Protein AF-0000000068492065 (afdb_homodimer)

Structure (mmCIF, N/CA/C/O backbone):
data_AF-0000000068492065-model_v1
#
loop_
_entity.id
_entity.type
_entity.pdbx_description
1 polymer Annexin
#
loop_
_atom_site.group_PDB
_atom_site.id
_atom_site.type_symbol
_atom_site.label_atom_id
_atom_site.label_alt_id
_atom_site.label_comp_id
_atom_site.label_asym_id
_atom_site.label_entity_id
_atom_site.label_seq_id
_atom_site.pdbx_PDB_ins_code
_atom_site.Cartn_x
_atom_site.Cartn_y
_atom_site.Cartn_z
_atom_site.occupancy
_atom_site.B_iso_or_equiv
_atom_site.auth_seq_id
_atom_site.auth_comp_id
_atom_site.auth_asym_id
_atom_site.auth_atom_id
_atom_site.pdbx_PDB_model_num
ATOM 1 N N . MET A 1 1 ? 70.5 7.422 25.297 1 24.97 1 MET A N 1
ATOM 2 C CA . MET A 1 1 ? 69.375 6.516 25.562 1 24.97 1 MET A CA 1
ATOM 3 C C . MET A 1 1 ? 68.062 7.285 25.734 1 24.97 1 MET A C 1
ATOM 5 O O . MET A 1 1 ? 67.75 7.719 26.844 1 24.97 1 MET A O 1
ATOM 9 N N . LYS A 1 2 ? 67.875 8.305 24.781 1 28.48 2 LYS A N 1
ATOM 10 C CA . LYS A 1 2 ? 66.812 9.312 24.656 1 28.48 2 LYS A CA 1
ATOM 11 C C . LYS A 1 2 ? 65.438 8.656 24.5 1 28.48 2 LYS A C 1
ATOM 13 O O . LYS A 1 2 ? 65.312 7.766 23.672 1 28.48 2 LYS A O 1
ATOM 18 N N . GLY A 1 3 ? 64.688 8.375 25.656 1 27.34 3 GLY A N 1
ATOM 19 C CA . GLY A 1 3 ? 63.438 7.754 25.984 1 27.34 3 GLY A CA 1
ATOM 20 C C . GLY A 1 3 ? 62.281 8.352 25.203 1 27.34 3 GLY A C 1
ATOM 21 O O . GLY A 1 3 ? 62.031 9.555 25.281 1 27.34 3 GLY A O 1
ATOM 22 N N . PHE A 1 4 ? 62.031 7.891 23.938 1 29.14 4 PHE A N 1
ATOM 23 C CA . PHE A 1 4 ? 60.969 8.25 23 1 29.14 4 PHE A CA 1
ATOM 24 C C . PHE A 1 4 ? 59.594 8.086 23.656 1 29.14 4 PHE A C 1
ATOM 26 O O . PHE A 1 4 ? 59.25 6.992 24.094 1 29.14 4 PHE A O 1
ATOM 33 N N . ASP A 1 5 ? 59.156 9.094 24.438 1 29.69 5 ASP A N 1
ATOM 34 C CA . ASP A 1 5 ? 57.875 9.25 25.125 1 29.69 5 ASP A CA 1
ATOM 35 C C . ASP A 1 5 ? 56.719 9.039 24.172 1 29.69 5 ASP A C 1
ATOM 37 O O . ASP A 1 5 ? 56.562 9.766 23.188 1 29.69 5 ASP A O 1
ATOM 41 N N . GLN A 1 6 ? 56.5 7.742 23.859 1 27.17 6 GLN A N 1
ATOM 42 C CA . GLN A 1 6 ? 55.375 7.32 23.031 1 27.17 6 GLN A CA 1
ATOM 43 C C . GLN A 1 6 ? 54.062 7.934 23.516 1 27.17 6 GLN A C 1
ATOM 45 O O . GLN A 1 6 ? 53.688 7.754 24.688 1 27.17 6 GLN A O 1
ATOM 50 N N . GLN A 1 7 ? 53.719 9.094 23.047 1 23.38 7 GLN A N 1
ATOM 51 C CA . GLN A 1 7 ? 52.469 9.789 23.266 1 23.38 7 GLN A CA 1
ATOM 52 C C . GLN A 1 7 ? 51.281 8.891 22.938 1 23.38 7 GLN A C 1
ATOM 54 O O . GLN A 1 7 ? 51.062 8.531 21.766 1 23.38 7 GLN A O 1
ATOM 59 N N . LYS A 1 8 ? 51.031 7.902 23.812 1 27.28 8 LYS A N 1
ATOM 60 C CA . LYS A 1 8 ? 49.844 7.082 23.75 1 27.28 8 LYS A CA 1
ATOM 61 C C . LYS A 1 8 ? 48.594 7.938 23.5 1 27.28 8 LYS A C 1
ATOM 63 O O . LYS A 1 8 ? 48.344 8.898 24.234 1 27.28 8 LYS A O 1
ATOM 68 N N . GLY A 1 9 ? 48.25 8.188 22.25 1 25.89 9 GLY A N 1
ATOM 69 C CA . GLY A 1 9 ? 47.062 8.867 21.844 1 25.89 9 GLY A CA 1
ATOM 70 C C . GLY A 1 9 ? 45.812 8.32 22.516 1 25.89 9 GLY A C 1
ATOM 71 O O . GLY A 1 9 ? 45.625 7.105 22.609 1 25.89 9 GLY A O 1
ATOM 72 N N . LEU A 1 10 ? 45.406 8.891 23.609 1 26.59 10 LEU A N 1
ATOM 73 C CA . LEU A 1 10 ? 44.188 8.664 24.375 1 26.59 10 LEU A CA 1
ATOM 74 C C . LEU A 1 10 ? 42.969 8.492 23.469 1 26.59 10 LEU A C 1
ATOM 76 O O . LEU A 1 10 ? 42.594 9.422 22.734 1 26.59 10 LEU A O 1
ATOM 80 N N . LYS A 1 11 ? 42.875 7.281 22.969 1 26.45 11 LYS A N 1
ATOM 81 C CA . LYS A 1 11 ? 41.656 6.902 22.281 1 26.45 11 LYS A CA 1
ATOM 82 C C . LYS A 1 11 ? 40.438 7.309 23.094 1 26.45 11 LYS A C 1
ATOM 84 O O . LYS A 1 11 ? 40.25 6.879 24.234 1 26.45 11 LYS A O 1
ATOM 89 N N . ASN A 1 12 ? 40 8.547 23.109 1 24.59 12 ASN A N 1
ATOM 90 C CA . ASN A 1 12 ? 38.75 9.008 23.703 1 24.59 12 ASN A CA 1
ATOM 91 C C . ASN A 1 12 ? 37.562 8.133 23.281 1 24.59 12 ASN A C 1
ATOM 93 O O . ASN A 1 12 ? 37.219 8.078 22.094 1 24.59 12 ASN A O 1
ATOM 97 N N . ASN A 1 13 ? 37.594 6.941 23.797 1 25.64 13 ASN A N 1
ATOM 98 C CA . ASN A 1 13 ? 36.469 6.039 23.641 1 25.64 13 ASN A CA 1
ATOM 99 C C . ASN A 1 13 ? 35.156 6.715 24.016 1 25.64 13 ASN A C 1
ATOM 101 O O . ASN A 1 13 ? 34.875 6.941 25.188 1 25.64 13 ASN A O 1
ATOM 105 N N . ARG A 1 14 ? 34.75 7.711 23.312 1 27.7 14 ARG A N 1
ATOM 106 C CA . ARG A 1 14 ? 33.406 8.227 23.562 1 27.7 14 ARG A CA 1
ATOM 107 C C . ARG A 1 14 ? 32.375 7.098 23.578 1 27.7 14 ARG A C 1
ATOM 109 O O . ARG A 1 14 ? 32.188 6.414 22.562 1 27.7 14 ARG A O 1
ATOM 116 N N . SER A 1 15 ? 32.406 6.395 24.688 1 29.66 15 SER A N 1
ATOM 117 C CA . SER A 1 15 ? 31.344 5.43 24.953 1 29.66 15 SER A CA 1
ATOM 118 C C . SER A 1 15 ? 29.969 6 24.594 1 29.66 15 SER A C 1
ATOM 120 O O . SER A 1 15 ? 29.562 7.031 25.141 1 29.66 15 SER A O 1
ATOM 122 N N . PHE A 1 16 ? 29.594 5.984 23.375 1 28.53 16 PHE A N 1
ATOM 123 C CA . PHE A 1 16 ? 28.219 6.312 22.984 1 28.53 16 PHE A CA 1
ATOM 124 C C . PHE A 1 16 ? 27.219 5.488 23.766 1 28.53 16 PHE A C 1
ATOM 126 O O . PHE A 1 16 ? 27.078 4.285 23.547 1 28.53 16 PHE A O 1
ATOM 133 N N . THR A 1 17 ? 27.203 5.656 25.062 1 29.62 17 THR A N 1
ATOM 134 C CA . THR A 1 17 ? 26.125 5.027 25.828 1 29.62 17 THR A CA 1
ATOM 135 C C . THR A 1 17 ? 24.766 5.324 25.203 1 29.62 17 THR A C 1
ATOM 137 O O . THR A 1 17 ? 24.359 6.484 25.125 1 29.62 17 THR A O 1
ATOM 140 N N . ARG A 1 18 ? 24.422 4.566 24.234 1 28.7 18 ARG A N 1
ATOM 141 C CA . ARG A 1 18 ? 23.062 4.602 23.719 1 28.7 18 ARG A CA 1
ATOM 142 C C . ARG A 1 18 ? 22.031 4.492 24.844 1 28.7 18 ARG A C 1
ATOM 144 O O . ARG A 1 18 ? 22 3.49 25.562 1 28.7 18 ARG A O 1
ATOM 151 N N . THR A 1 19 ? 21.781 5.645 25.516 1 31.17 19 THR A N 1
ATOM 152 C CA . THR A 1 19 ? 20.734 5.707 26.547 1 31.17 19 THR A CA 1
ATOM 153 C C . THR A 1 19 ? 19.547 4.836 26.141 1 31.17 19 THR A C 1
ATOM 155 O O . THR A 1 19 ? 19.141 4.816 24.984 1 31.17 19 THR A O 1
ATOM 158 N N . PRO A 1 20 ? 19.266 3.822 26.875 1 31.06 20 PRO A N 1
ATOM 159 C CA . PRO A 1 20 ? 18.094 2.971 26.656 1 31.06 20 PRO A CA 1
ATOM 160 C C . PRO A 1 20 ? 16.859 3.76 26.234 1 31.06 20 PRO A C 1
ATOM 162 O O . PRO A 1 20 ? 16.734 4.941 26.562 1 31.06 20 PRO A O 1
ATOM 165 N N . ALA A 1 21 ? 16.203 3.238 25.234 1 33.66 21 ALA A N 1
ATOM 166 C CA . ALA A 1 21 ? 14.922 3.754 24.75 1 33.66 21 ALA A CA 1
ATOM 167 C C . ALA A 1 21 ? 13.969 4.039 25.906 1 33.66 21 ALA A C 1
ATOM 169 O O . ALA A 1 21 ? 13.391 3.113 26.484 1 33.66 21 ALA A O 1
ATOM 170 N N . THR A 1 22 ? 14.398 4.746 26.953 1 29.62 22 THR A N 1
ATOM 171 C CA . THR A 1 22 ? 13.516 5.145 28.047 1 29.62 22 THR A CA 1
ATOM 172 C C . THR A 1 22 ? 12.094 5.391 27.531 1 29.62 22 THR A C 1
ATOM 174 O O . THR A 1 22 ? 11.891 5.578 26.328 1 29.62 22 THR A O 1
ATOM 177 N N . GLN A 1 23 ? 11.125 5.645 28.516 1 32.12 23 GLN A N 1
ATOM 178 C CA . GLN A 1 23 ? 9.703 5.941 28.453 1 32.12 23 GLN A CA 1
ATOM 179 C C . GLN A 1 23 ? 9.406 6.996 27.391 1 32.12 23 GLN A C 1
ATOM 181 O O . GLN A 1 23 ? 9.805 8.156 27.531 1 32.12 23 GLN A O 1
ATOM 186 N N . ALA A 1 24 ? 9.492 6.633 26.203 1 34.81 24 ALA A N 1
ATOM 187 C CA . ALA A 1 24 ? 8.992 7.605 25.234 1 34.81 24 ALA A CA 1
ATOM 188 C C . ALA A 1 24 ? 7.922 8.5 25.859 1 34.81 24 ALA A C 1
ATOM 190 O O . ALA A 1 24 ? 6.871 8.016 26.281 1 34.81 24 ALA A O 1
ATOM 191 N N . GLU A 1 25 ? 8.328 9.453 26.656 1 32.06 25 GLU A N 1
ATOM 192 C CA . GLU A 1 25 ? 7.484 10.523 27.188 1 32.06 25 GLU A CA 1
ATOM 193 C C . GLU A 1 25 ? 6.32 10.836 26.25 1 32.06 25 GLU A C 1
ATOM 195 O O . GLU A 1 25 ? 6.473 10.781 25.031 1 32.06 25 GLU A O 1
ATOM 200 N N . LYS A 1 26 ? 5.098 10.547 26.719 1 36 26 LYS A N 1
ATOM 201 C CA . LYS A 1 26 ? 3.893 11.188 26.188 1 36 26 LYS A CA 1
ATOM 202 C C . LYS A 1 26 ? 4.203 12.578 25.625 1 36 26 LYS A C 1
ATOM 204 O O . LYS A 1 26 ? 4.195 13.562 26.359 1 36 26 LYS A O 1
ATOM 209 N N . GLN A 1 27 ? 5.379 12.633 24.953 1 35.5 27 GLN A N 1
ATOM 210 C CA . GLN A 1 27 ? 5.562 13.969 24.391 1 35.5 27 GLN A CA 1
ATOM 211 C C . GLN A 1 27 ? 4.242 14.531 23.875 1 35.5 27 GLN A C 1
ATOM 213 O O . GLN A 1 27 ? 3.707 14.055 22.875 1 35.5 27 GLN A O 1
ATOM 218 N N . HIS A 1 28 ? 3.416 14.961 24.719 1 37.84 28 HIS A N 1
ATOM 219 C CA . HIS A 1 28 ? 2.348 15.883 24.359 1 37.84 28 HIS A CA 1
ATOM 220 C C . HIS A 1 28 ? 2.773 16.797 23.203 1 37.84 28 HIS A C 1
ATOM 222 O O . HIS A 1 28 ? 3.896 17.297 23.203 1 37.84 28 HIS A O 1
ATOM 228 N N . LEU A 1 29 ? 2.697 16.297 22.031 1 45.34 29 LEU A N 1
ATOM 229 C CA . LEU A 1 29 ? 2.922 17.219 20.922 1 45.34 29 LEU A CA 1
ATOM 230 C C . LEU A 1 29 ? 2.957 18.672 21.422 1 45.34 29 LEU A C 1
ATOM 232 O O . LEU A 1 29 ? 2.049 19.109 22.125 1 45.34 29 LEU A O 1
ATOM 236 N N . PRO A 1 30 ? 3.932 19.297 21.656 1 42.44 30 PRO A N 1
ATOM 237 C CA . PRO A 1 30 ? 3.73 20.703 21.984 1 42.44 30 PRO A CA 1
ATOM 238 C C . PRO A 1 30 ? 2.645 21.359 21.125 1 42.44 30 PRO A C 1
ATOM 240 O O . PRO A 1 30 ? 2.799 21.484 19.906 1 42.44 30 PRO A O 1
ATOM 243 N N . PRO A 1 31 ? 1.237 21.266 21.391 1 48.06 31 PRO A N 1
ATOM 244 C CA . PRO A 1 31 ? -0.001 21.922 20.969 1 48.06 31 PRO A CA 1
ATOM 245 C C . PRO A 1 31 ? 0.235 23.328 20.422 1 48.06 31 PRO A C 1
ATOM 247 O O . PRO A 1 31 ? -0.558 23.812 19.609 1 48.06 31 PRO A O 1
ATOM 250 N N . GLN A 1 32 ? 1.196 23.906 20.891 1 50.56 32 GLN A N 1
ATOM 251 C CA . GLN A 1 32 ? 1.014 25.359 20.875 1 50.56 32 GLN A CA 1
ATOM 252 C C . GLN A 1 32 ? 1.104 25.891 19.438 1 50.56 32 GLN A C 1
ATOM 254 O O . GLN A 1 32 ? 0.336 26.781 19.062 1 50.56 32 GLN A O 1
ATOM 259 N N . MET A 1 33 ? 2.113 25.422 18.734 1 51.47 33 MET A N 1
ATOM 260 C CA . MET A 1 33 ? 2.24 26.141 17.484 1 51.47 33 MET A CA 1
ATOM 261 C C . MET A 1 33 ? 1.159 25.719 16.484 1 51.47 33 MET A C 1
ATOM 263 O O . MET A 1 33 ? 0.529 26.547 15.844 1 51.47 33 MET A O 1
ATOM 267 N N . VAL A 1 34 ? 1.062 24.359 16.25 1 57.81 34 VAL A N 1
ATOM 268 C CA . VAL A 1 34 ? -0.009 23.938 15.352 1 57.81 34 VAL A CA 1
ATOM 269 C C . VAL A 1 34 ? -1.356 24.406 15.898 1 57.81 34 VAL A C 1
ATOM 271 O O . VAL A 1 34 ? -2.209 24.875 15.148 1 57.81 34 VAL A O 1
ATOM 274 N N . GLU A 1 35 ? -1.333 24.359 17.188 1 59.25 35 GLU A N 1
ATOM 275 C CA . GLU A 1 35 ? -2.543 24.844 17.844 1 59.25 35 GLU A CA 1
ATOM 276 C C . GLU A 1 35 ? -2.764 26.328 17.578 1 59.25 35 GLU A C 1
ATOM 278 O O . GLU A 1 35 ? -3.887 26.766 17.312 1 59.25 35 GLU A O 1
ATOM 283 N N . THR A 1 36 ? -1.644 26.969 17.734 1 58.88 36 THR A N 1
ATOM 284 C CA . THR A 1 36 ? -1.823 28.406 17.578 1 58.88 36 THR A CA 1
ATOM 285 C C . THR A 1 36 ? -2.15 28.766 16.141 1 58.88 36 THR A C 1
ATOM 287 O O . THR A 1 36 ? -2.963 29.656 15.883 1 58.88 36 THR A O 1
ATOM 290 N N . SER A 1 37 ? -1.567 28.031 15.219 1 62.03 37 SER A N 1
ATOM 291 C CA . SER A 1 37 ? -1.789 28.391 13.828 1 62.03 37 SER A CA 1
ATOM 292 C C . SER A 1 37 ? -3.121 27.859 13.32 1 62.03 37 SER A C 1
ATOM 294 O O . SER A 1 37 ? -3.811 28.516 12.539 1 62.03 37 SER A O 1
ATOM 296 N N . LEU A 1 38 ? -3.434 26.703 13.844 1 66.38 38 LEU A N 1
ATOM 297 C CA . LEU A 1 38 ? -4.668 26.094 13.352 1 66.38 38 LEU A CA 1
ATOM 298 C C . LEU A 1 38 ? -5.844 26.438 14.258 1 66.38 38 LEU A C 1
ATOM 300 O O . LEU A 1 38 ? -6.992 26.453 13.812 1 66.38 38 LEU A O 1
ATOM 304 N N . ALA A 1 39 ? -5.594 26.719 15.484 1 60.66 39 ALA A N 1
ATOM 305 C CA . ALA A 1 39 ? -6.668 26.938 16.453 1 60.66 39 ALA A CA 1
ATOM 306 C C . ALA A 1 39 ? -7.191 28.375 16.375 1 60.66 39 ALA A C 1
ATOM 308 O O . ALA A 1 39 ? -8.32 28.641 16.781 1 60.66 39 ALA A O 1
ATOM 309 N N . GLY A 1 40 ? -6.375 29.297 15.883 1 54.12 40 GLY A N 1
ATOM 310 C CA . GLY A 1 40 ? -6.938 30.641 15.766 1 54.12 40 GLY A CA 1
ATOM 311 C C . GLY A 1 40 ? -8.055 30.734 14.734 1 54.12 40 GLY A C 1
ATOM 312 O O . GLY A 1 40 ? -8.32 29.766 14.016 1 54.12 40 GLY A O 1
ATOM 313 N N . PRO A 1 41 ? -8.992 31.703 14.914 1 50.91 41 PRO A N 1
ATOM 314 C CA . PRO A 1 41 ? -9.977 31.922 13.852 1 50.91 41 PRO A CA 1
ATOM 315 C C . PRO A 1 41 ? -9.383 31.781 12.453 1 50.91 41 PRO A C 1
ATOM 317 O O . PRO A 1 41 ? -8.203 32.094 12.25 1 50.91 41 PRO A O 1
ATOM 320 N N . PRO A 1 42 ? -10.047 30.828 11.656 1 49.41 42 PRO A N 1
ATOM 321 C CA . PRO A 1 42 ? -9.531 30.75 10.289 1 49.41 42 PRO A CA 1
ATOM 322 C C . PRO A 1 42 ? -8.977 32.094 9.797 1 49.41 42 PRO A C 1
ATOM 324 O O . PRO A 1 42 ? -9.695 33.094 9.75 1 49.41 42 PRO A O 1
ATOM 327 N N . ALA A 1 43 ? -7.961 32.438 10.289 1 47.28 43 ALA A N 1
ATOM 328 C CA . ALA A 1 43 ? -7.41 33.688 9.711 1 47.28 43 ALA A CA 1
ATOM 329 C C . ALA A 1 43 ? -7.422 33.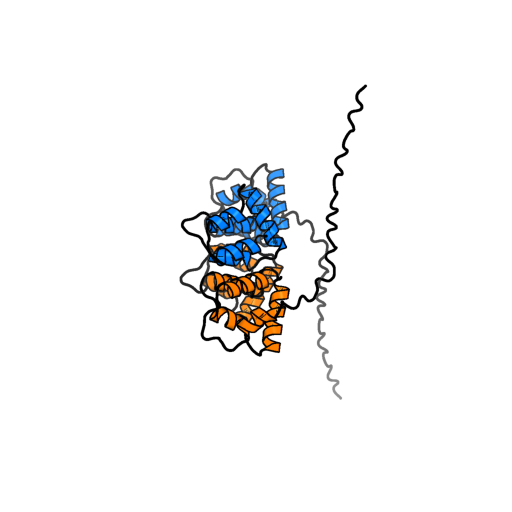625 8.188 1 47.28 43 ALA A C 1
ATOM 331 O O . ALA A 1 43 ? -7.359 32.531 7.598 1 47.28 43 ALA A O 1
ATOM 332 N N . ALA A 1 44 ? -7.828 34.719 7.605 1 48.25 44 ALA A N 1
ATOM 333 C CA . ALA A 1 44 ? -7.961 35.062 6.195 1 48.25 44 ALA A CA 1
ATOM 334 C C . ALA A 1 44 ? -6.715 34.688 5.41 1 48.25 44 ALA A C 1
ATOM 336 O O . ALA A 1 44 ? -6.672 34.812 4.188 1 48.25 44 ALA A O 1
ATOM 337 N N . SER A 1 45 ? -5.598 34.344 6.152 1 55.94 45 SER A N 1
ATOM 338 C CA . SER A 1 45 ? -4.457 34.219 5.25 1 55.94 45 SER A CA 1
ATOM 339 C C . SER A 1 45 ? -3.939 32.781 5.219 1 55.94 45 SER A C 1
ATOM 341 O O . SER A 1 45 ? -3.932 32.094 6.242 1 55.94 45 SER A O 1
ATOM 343 N N . PRO A 1 46 ? -3.736 32.281 4.07 1 62 46 PRO A N 1
ATOM 344 C CA . PRO A 1 46 ? -3.092 30.969 3.896 1 62 46 PRO A CA 1
ATOM 345 C C . PRO A 1 46 ? -1.822 30.828 4.73 1 62 46 PRO A C 1
ATOM 347 O O . PRO A 1 46 ? -1.159 31.812 5.035 1 62 46 PRO A O 1
ATOM 350 N N . LEU A 1 47 ? -1.623 29.625 5.395 1 70.19 47 LEU A N 1
ATOM 351 C CA . LEU A 1 47 ? -0.406 29.344 6.145 1 70.19 47 LEU A CA 1
ATOM 352 C C . LEU A 1 47 ? 0.833 29.688 5.324 1 70.19 47 LEU A C 1
ATOM 354 O O . LEU A 1 47 ? 0.898 29.391 4.133 1 70.19 47 LEU A O 1
ATOM 358 N N . GLY A 1 48 ? 1.648 30.5 5.84 1 74.75 48 GLY A N 1
ATOM 359 C CA . GLY A 1 48 ? 2.92 30.812 5.207 1 74.75 48 GLY A CA 1
ATOM 360 C C . GLY A 1 48 ? 3.906 29.656 5.242 1 74.75 48 GLY A C 1
ATOM 361 O O . GLY A 1 48 ? 3.566 28.562 5.672 1 74.75 48 GLY A O 1
ATOM 362 N N . GLY A 1 49 ? 5.082 29.797 4.613 1 74.44 49 GLY A N 1
ATOM 363 C CA . GLY A 1 49 ? 6.133 28.797 4.523 1 74.44 49 GLY A CA 1
ATOM 364 C C . GLY A 1 49 ? 6.566 28.266 5.875 1 74.44 49 GLY A C 1
ATOM 365 O O . GLY A 1 49 ? 6.715 27.062 6.051 1 74.44 49 GLY A O 1
ATOM 366 N N . SER A 1 50 ? 6.797 29.141 6.859 1 76.25 50 SER A N 1
ATOM 367 C CA . SER A 1 50 ? 7.211 28.719 8.195 1 76.25 50 SER A CA 1
ATOM 368 C C . SER A 1 50 ? 6.137 27.875 8.875 1 76.25 50 SER A C 1
ATOM 370 O O . SER A 1 50 ? 6.449 26.922 9.594 1 76.25 50 SER A O 1
ATOM 372 N N . ASP A 1 51 ? 4.988 28.188 8.602 1 80.81 51 ASP A N 1
ATOM 373 C CA . ASP A 1 51 ? 3.895 27.391 9.156 1 80.81 51 ASP A CA 1
ATOM 374 C C . ASP A 1 51 ? 3.875 26 8.547 1 80.81 51 ASP A C 1
ATOM 376 O O . ASP A 1 51 ? 3.668 25 9.258 1 80.81 51 ASP A O 1
ATOM 380 N N . LYS A 1 52 ? 4.191 25.938 7.262 1 85.94 52 LYS A N 1
ATOM 381 C CA . LYS A 1 52 ? 4.223 24.656 6.582 1 85.94 52 LYS A CA 1
ATOM 382 C C . LYS A 1 52 ? 5.383 23.797 7.082 1 85.94 52 LYS A C 1
ATOM 384 O O . LYS A 1 52 ? 5.234 22.578 7.258 1 85.94 52 LYS A O 1
ATOM 389 N N . GLU A 1 53 ? 6.457 24.484 7.398 1 87.12 53 GLU A N 1
ATOM 390 C CA . GLU A 1 53 ? 7.605 23.766 7.949 1 87.12 53 GLU A CA 1
ATOM 391 C C . GLU A 1 53 ? 7.305 23.219 9.336 1 87.12 53 GLU A C 1
ATOM 393 O O . GLU A 1 53 ? 7.711 22.109 9.672 1 87.12 53 GLU A O 1
ATOM 398 N N . ALA A 1 54 ? 6.656 23.953 10.102 1 85.25 54 ALA A N 1
ATOM 399 C CA . ALA A 1 54 ? 6.293 23.516 11.445 1 85.25 54 ALA A CA 1
ATOM 400 C C . ALA A 1 54 ? 5.34 22.328 11.398 1 85.25 54 ALA A C 1
ATOM 402 O O . ALA A 1 54 ? 5.469 21.391 12.18 1 85.25 54 ALA A O 1
ATOM 403 N N . ILE A 1 55 ? 4.426 22.375 10.492 1 87.38 55 ILE A N 1
ATOM 404 C CA . ILE A 1 55 ? 3.469 21.281 10.328 1 87.38 55 ILE A CA 1
ATOM 405 C C . ILE A 1 55 ? 4.199 20.016 9.859 1 87.38 55 ILE A C 1
ATOM 407 O O . ILE A 1 55 ? 3.963 18.938 10.391 1 87.38 55 ILE A O 1
ATOM 411 N N . LEU A 1 56 ? 5.035 20.234 8.938 1 89.94 56 LEU A N 1
ATOM 412 C CA . LEU A 1 56 ? 5.844 19.141 8.43 1 89.94 56 LEU A CA 1
ATOM 413 C C . LEU A 1 56 ? 6.598 18.453 9.562 1 89.94 56 LEU A C 1
ATOM 415 O O . LEU A 1 56 ? 6.52 17.234 9.719 1 89.94 56 LEU A O 1
ATOM 419 N N . GLU A 1 57 ? 7.242 19.219 10.32 1 88.62 57 GLU A N 1
ATOM 420 C CA . GLU A 1 57 ? 8.039 18.672 11.406 1 88.62 57 GLU A CA 1
ATOM 421 C C . GLU A 1 57 ? 7.164 17.938 12.43 1 88.62 57 GLU A C 1
ATOM 423 O O . GLU A 1 57 ? 7.492 16.844 12.859 1 88.62 57 GLU A O 1
ATOM 428 N N . LEU A 1 58 ? 6.125 18.531 12.742 1 87.5 58 LEU A N 1
ATOM 429 C CA . LEU A 1 58 ? 5.219 17.969 13.742 1 87.5 58 LEU A CA 1
ATOM 430 C C . LEU A 1 58 ? 4.668 16.625 13.281 1 87.5 58 LEU A C 1
ATOM 432 O O . LEU A 1 58 ? 4.676 15.656 14.047 1 87.5 58 LEU A O 1
ATOM 436 N N . ILE A 1 59 ? 4.289 16.547 12.078 1 91.12 59 ILE A N 1
ATOM 437 C CA . ILE A 1 59 ? 3.576 15.383 11.57 1 91.12 59 ILE A CA 1
ATOM 438 C C . ILE A 1 59 ? 4.566 14.25 11.305 1 91.12 59 ILE A C 1
ATOM 440 O O . ILE A 1 59 ? 4.305 13.094 11.633 1 91.12 59 ILE A O 1
ATOM 444 N N . THR A 1 60 ? 5.699 14.578 10.797 1 91.19 60 THR A N 1
ATOM 445 C CA . THR A 1 60 ? 6.629 13.539 10.367 1 91.19 60 THR A CA 1
ATOM 446 C C . THR A 1 60 ? 7.41 12.992 11.562 1 91.19 60 THR A C 1
ATOM 448 O O . THR A 1 60 ? 7.984 11.898 11.477 1 91.19 60 THR A O 1
ATOM 451 N N . SER A 1 61 ? 7.355 13.648 12.664 1 90.12 61 SER A N 1
ATOM 452 C CA . SER A 1 61 ? 8.086 13.195 13.844 1 90.12 61 SER A CA 1
ATOM 453 C C . SER A 1 61 ? 7.215 12.312 14.727 1 90.12 61 SER A C 1
ATOM 455 O O . SER A 1 61 ? 7.664 11.844 15.773 1 90.12 61 SER A O 1
ATOM 457 N N . ARG A 1 62 ? 6.09 12.016 14.242 1 89.06 62 ARG A N 1
ATOM 458 C CA . ARG A 1 62 ? 5.133 11.281 15.062 1 89.06 62 ARG A CA 1
ATOM 459 C C . ARG A 1 62 ? 4.707 9.984 14.375 1 89.06 62 ARG A C 1
ATOM 461 O O . ARG A 1 62 ? 4.594 9.938 13.148 1 89.06 62 ARG A O 1
ATOM 468 N N . SER A 1 63 ? 4.477 9 15.266 1 90.25 63 SER A N 1
ATOM 469 C CA . SER A 1 63 ? 3.867 7.777 14.758 1 90.25 63 SER A CA 1
ATOM 470 C C . SER A 1 63 ? 2.389 7.98 14.445 1 90.25 63 SER A C 1
ATOM 472 O O . SER A 1 63 ? 1.792 8.977 14.859 1 90.25 63 SER A O 1
ATOM 474 N N . ASN A 1 64 ? 1.892 7.07 13.711 1 93.06 64 ASN A N 1
ATOM 475 C CA . ASN A 1 64 ? 0.465 7.164 13.422 1 93.06 64 ASN A CA 1
ATOM 476 C C . ASN A 1 64 ? -0.365 7.199 14.703 1 93.06 64 ASN A C 1
ATOM 478 O O . ASN A 1 64 ? -1.318 7.977 14.805 1 93.06 64 ASN A O 1
ATOM 482 N N . ARG A 1 65 ? 0.005 6.348 15.633 1 91.69 65 ARG A N 1
ATOM 483 C CA . ARG A 1 65 ? -0.711 6.336 16.906 1 91.69 65 ARG A CA 1
ATOM 484 C C . ARG A 1 65 ? -0.688 7.711 17.562 1 91.69 65 ARG A C 1
ATOM 486 O O . ARG A 1 65 ? -1.72 8.203 18.016 1 91.69 65 ARG A O 1
ATOM 493 N N . GLN A 1 66 ? 0.439 8.375 17.578 1 91.19 66 GLN A N 1
ATOM 494 C CA . GLN A 1 66 ? 0.583 9.703 18.156 1 91.19 66 GLN A CA 1
ATOM 495 C C . GLN A 1 66 ? -0.243 10.727 17.375 1 91.19 66 GLN A C 1
ATOM 497 O O . GLN A 1 66 ? -0.851 11.625 17.969 1 91.19 66 GLN A O 1
ATOM 502 N N . ARG A 1 67 ? -0.297 10.57 16.125 1 93.62 67 ARG A N 1
ATOM 503 C CA . ARG A 1 67 ? -1.082 11.484 15.312 1 93.62 67 ARG A CA 1
ATOM 504 C C . ARG A 1 67 ? -2.572 11.344 15.609 1 93.62 67 ARG A C 1
ATOM 506 O O . ARG A 1 67 ? -3.307 12.336 15.617 1 93.62 67 ARG A O 1
ATOM 513 N N . GLN A 1 68 ? -2.939 10.117 15.859 1 94.31 68 GLN A N 1
ATOM 514 C CA . GLN A 1 68 ? -4.336 9.922 16.234 1 94.31 68 GLN A CA 1
ATOM 515 C C . GLN A 1 68 ? -4.645 10.594 17.578 1 94.31 68 GLN A C 1
ATOM 517 O O . GLN A 1 68 ? -5.719 11.172 17.75 1 94.31 68 GLN A O 1
ATOM 522 N N . GLU A 1 69 ? -3.732 10.555 18.438 1 93 69 GLU A N 1
ATOM 523 C CA . GLU A 1 69 ? -3.898 11.227 19.734 1 93 69 GLU A CA 1
ATOM 524 C C . GLU A 1 69 ? -3.986 12.742 19.562 1 93 69 GLU A C 1
ATOM 526 O O . GLU A 1 69 ? -4.77 13.398 20.25 1 93 69 GLU A O 1
ATOM 531 N N . ILE A 1 70 ? -3.217 13.25 18.672 1 91.62 70 ILE A N 1
ATOM 532 C CA . ILE A 1 70 ? -3.229 14.68 18.391 1 91.62 70 ILE A CA 1
ATOM 533 C C . ILE A 1 70 ? -4.594 15.086 17.844 1 91.62 70 ILE A C 1
ATOM 535 O O . ILE A 1 70 ? -5.148 16.109 18.234 1 91.62 70 ILE A O 1
ATOM 539 N N . ILE A 1 71 ? -5.105 14.312 16.984 1 92.94 71 ILE A N 1
ATOM 540 C CA . ILE A 1 71 ? -6.414 14.57 16.391 1 92.94 71 ILE A CA 1
ATOM 541 C C . ILE A 1 71 ? -7.473 14.625 17.5 1 92.94 71 ILE A C 1
ATOM 543 O O . ILE A 1 71 ? -8.266 15.57 17.547 1 92.94 71 ILE A O 1
ATOM 547 N N . GLN A 1 72 ? -7.41 13.688 18.375 1 93.56 72 GLN A N 1
ATOM 548 C CA . GLN A 1 72 ? -8.375 13.625 19.453 1 93.56 72 GLN A CA 1
ATOM 549 C C . GLN A 1 72 ? -8.203 14.797 20.422 1 93.56 72 GLN A C 1
ATOM 551 O O . GLN A 1 72 ? -9.188 15.406 20.844 1 93.56 72 GLN A O 1
ATOM 556 N N . SER A 1 73 ? -7.012 15.133 20.75 1 91.06 73 SER A N 1
ATOM 557 C CA . SER A 1 73 ? -6.734 16.25 21.656 1 91.06 73 SER A CA 1
ATOM 558 C C . SER A 1 73 ? -7.18 17.578 21.062 1 91.06 73 SER A C 1
ATOM 560 O O . SER A 1 73 ? -7.711 18.438 21.766 1 91.06 73 SER A O 1
ATOM 562 N N . TYR A 1 74 ? -6.949 17.734 19.812 1 90.5 74 TYR A N 1
ATOM 563 C CA . TYR A 1 74 ? -7.355 18.938 19.109 1 90.5 74 TYR A CA 1
ATOM 564 C C . TYR A 1 74 ? -8.867 19.141 19.188 1 90.5 74 TYR A C 1
ATOM 566 O O . TYR A 1 74 ? -9.344 20.234 19.453 1 90.5 74 TYR A O 1
ATOM 574 N N . LYS A 1 75 ? -9.562 18.078 19 1 91.25 75 LYS A N 1
ATOM 575 C CA . LYS A 1 75 ? -11.016 18.109 19.094 1 91.25 75 LYS A CA 1
ATOM 576 C C . LYS A 1 75 ? -11.469 18.422 20.516 1 91.25 75 LYS A C 1
ATOM 578 O O . LYS A 1 75 ? -12.367 19.25 20.719 1 91.25 75 LYS A O 1
ATOM 583 N N . SER A 1 76 ? -10.844 17.828 21.391 1 91.69 76 SER A N 1
ATOM 584 C CA . SER A 1 76 ? -11.211 18.016 22.781 1 91.69 76 SER A CA 1
ATOM 585 C C . SER A 1 76 ? -10.922 19.438 23.25 1 91.69 76 SER A C 1
ATOM 587 O O . SER A 1 76 ? -11.719 20.031 23.969 1 91.69 76 SER A O 1
ATOM 589 N N . LEU A 1 77 ? -9.859 20.062 22.844 1 88.75 77 LEU A N 1
ATOM 590 C CA . LEU A 1 77 ? -9.406 21.359 23.328 1 88.75 77 LEU A CA 1
ATOM 591 C C . LEU A 1 77 ? -10.109 22.484 22.578 1 88.75 77 LEU A C 1
ATOM 593 O O . LEU A 1 77 ? -10.422 23.531 23.172 1 88.75 77 LEU A O 1
ATOM 597 N N . TYR A 1 78 ? -10.344 22.234 21.281 1 87.94 78 TYR A N 1
ATOM 598 C CA . TYR A 1 78 ? -10.797 23.359 20.469 1 87.94 78 TYR A CA 1
ATOM 599 C C . TYR A 1 78 ? -12.195 23.109 19.922 1 87.94 78 TYR A C 1
ATOM 601 O O . TYR A 1 78 ? -12.82 24.016 19.359 1 87.94 78 TYR A O 1
ATOM 609 N N . GLY A 1 79 ? -12.688 21.891 20.016 1 90.88 79 GLY A N 1
ATOM 610 C CA . GLY A 1 79 ? -13.992 21.547 19.469 1 90.88 79 GLY A CA 1
ATOM 611 C C . GLY A 1 79 ? -14.023 21.562 17.953 1 90.88 79 GLY A C 1
ATOM 612 O O . GLY A 1 79 ? -15.078 21.766 17.359 1 90.88 79 GLY A O 1
ATOM 613 N N . LYS A 1 80 ? -12.805 21.453 17.344 1 91.75 80 LYS A N 1
ATOM 614 C CA . LYS A 1 80 ? -12.664 21.531 15.891 1 91.75 80 LYS A CA 1
ATOM 615 C C . LYS A 1 80 ? -12.102 20.25 15.312 1 91.75 80 LYS A C 1
ATOM 617 O O . LYS A 1 80 ? -11.539 19.422 16.047 1 91.75 80 LYS A O 1
ATOM 622 N N . ASP A 1 81 ? -12.281 20.141 13.945 1 93.25 81 ASP A N 1
ATOM 623 C CA . ASP A 1 81 ? -11.719 19.016 13.203 1 93.25 81 ASP A CA 1
ATOM 624 C C . ASP A 1 81 ? -10.359 19.391 12.594 1 93.25 81 ASP A C 1
ATOM 626 O O . ASP A 1 81 ? -10.297 20.156 11.625 1 93.25 81 ASP A O 1
ATOM 630 N N . LEU A 1 82 ? -9.391 18.781 13.203 1 91.25 82 LEU A N 1
ATOM 631 C CA . LEU A 1 82 ? -8.031 19.109 12.781 1 91.25 82 LEU A CA 1
ATOM 632 C C . LEU A 1 82 ? -7.844 18.812 11.297 1 91.25 82 LEU A C 1
ATOM 634 O O . LEU A 1 82 ? -7.211 19.594 10.578 1 91.25 82 LEU A O 1
ATOM 638 N N . ILE A 1 83 ? -8.336 17.688 10.789 1 93.25 83 ILE A N 1
ATOM 639 C CA . ILE A 1 83 ? -8.172 17.297 9.398 1 93.25 83 ILE A CA 1
ATOM 640 C C . ILE A 1 83 ? -8.859 18.312 8.492 1 93.25 83 ILE A C 1
ATOM 642 O O . ILE A 1 83 ? -8.312 18.703 7.457 1 93.25 83 ILE A O 1
ATOM 646 N N . ALA A 1 84 ? -10.008 18.734 8.883 1 92.12 84 ALA A N 1
ATOM 647 C CA . ALA A 1 84 ? -10.719 19.766 8.125 1 92.12 84 ALA A CA 1
ATOM 648 C C . ALA A 1 84 ? -9.914 21.062 8.078 1 92.12 84 ALA A C 1
ATOM 650 O O . ALA A 1 84 ? -9.828 21.703 7.027 1 92.12 84 ALA A O 1
ATOM 651 N N . ASP A 1 85 ? -9.359 21.469 9.195 1 89 85 ASP A N 1
ATOM 652 C CA . ASP A 1 85 ? -8.562 22.688 9.25 1 89 85 ASP A CA 1
ATOM 653 C C . ASP A 1 85 ? -7.32 22.562 8.367 1 89 85 ASP A C 1
ATOM 655 O O . ASP A 1 85 ? -6.938 23.531 7.695 1 89 85 ASP A O 1
ATOM 659 N N . LEU A 1 86 ? -6.723 21.391 8.398 1 90.94 86 LEU A N 1
ATOM 660 C CA .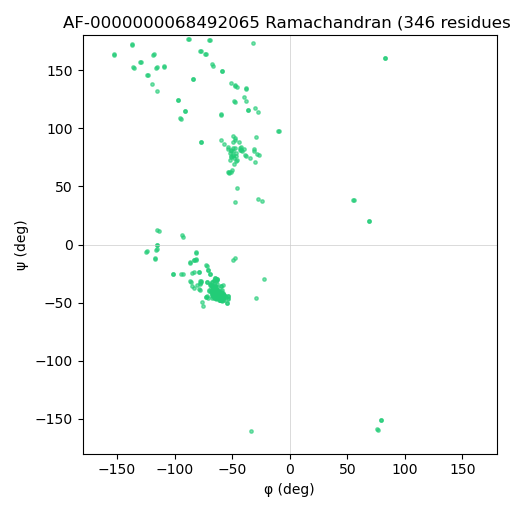 LEU A 1 86 ? -5.551 21.172 7.559 1 90.94 86 LEU A CA 1
ATOM 661 C C . LEU A 1 86 ? -5.914 21.25 6.082 1 90.94 86 LEU A C 1
ATOM 663 O O . LEU A 1 86 ? -5.176 21.828 5.285 1 90.94 86 LEU A O 1
ATOM 667 N N . LYS A 1 87 ? -7.008 20.703 5.719 1 91.44 87 LYS A N 1
ATOM 668 C CA . LYS A 1 87 ? -7.465 20.719 4.332 1 91.44 87 LYS A CA 1
ATOM 669 C C . LYS A 1 87 ? -7.793 22.125 3.881 1 91.44 87 LYS A C 1
ATOM 671 O O . LYS A 1 87 ? -7.652 22.469 2.701 1 91.44 87 LYS A O 1
ATOM 676 N N . TYR A 1 88 ? -8.227 22.938 4.805 1 87.56 88 TYR A N 1
ATOM 677 C CA . TYR A 1 88 ? -8.523 24.344 4.523 1 87.56 88 TYR A CA 1
ATOM 678 C C . TYR A 1 88 ? -7.242 25.125 4.273 1 87.56 88 TYR A C 1
ATOM 680 O O . TYR A 1 88 ? -7.191 25.984 3.383 1 87.56 88 TYR A O 1
ATOM 688 N N . GLU A 1 89 ? -6.246 24.812 5.047 1 84.69 89 GLU A N 1
ATOM 689 C CA . GLU A 1 89 ? -5.027 25.609 5.078 1 84.69 89 GLU A CA 1
ATOM 690 C C . GLU A 1 89 ? -4.043 25.156 4 1 84.69 89 GLU A C 1
ATOM 692 O O . GLU A 1 89 ? -3.238 25.953 3.516 1 84.69 89 GLU A O 1
ATOM 697 N N . LEU A 1 90 ? -4.078 23.938 3.699 1 89.19 90 LEU A N 1
ATOM 698 C CA . LEU A 1 90 ? -3.09 23.359 2.797 1 89.19 90 LEU A CA 1
ATOM 699 C C . LEU A 1 90 ? -3.719 23 1.455 1 89.19 90 LEU A C 1
ATOM 701 O O . LEU A 1 90 ? -4.934 22.812 1.365 1 89.19 90 LEU A O 1
ATOM 705 N N . THR A 1 91 ? -2.781 23.016 0.423 1 88.69 91 THR A N 1
ATOM 706 C CA . THR A 1 91 ? -3.277 22.672 -0.905 1 88.69 91 THR A CA 1
ATOM 707 C C . THR A 1 91 ? -2.314 21.719 -1.615 1 88.69 91 THR A C 1
ATOM 709 O O . THR A 1 91 ? -1.173 21.547 -1.183 1 88.69 91 THR A O 1
ATOM 712 N N . GLY A 1 92 ? -2.92 20.891 -2.566 1 91.94 92 GLY A N 1
ATOM 713 C CA . GLY A 1 92 ? -2.105 20.125 -3.492 1 91.94 92 GLY A CA 1
ATOM 714 C C . GLY A 1 92 ? -1.523 18.859 -2.873 1 91.94 92 GLY A C 1
ATOM 715 O O . GLY A 1 92 ? -2.15 18.234 -2.012 1 91.94 92 GLY A O 1
ATOM 716 N N . LYS A 1 93 ? -0.392 18.469 -3.373 1 92.88 93 LYS A N 1
ATOM 717 C CA . LYS A 1 93 ? 0.233 17.203 -3 1 92.88 93 LYS A CA 1
ATOM 718 C C . LYS A 1 93 ? 0.702 17.234 -1.548 1 92.88 93 LYS A C 1
ATOM 720 O O . LYS A 1 93 ? 0.695 16.203 -0.87 1 92.88 93 LYS A O 1
ATOM 725 N N . PHE A 1 94 ? 1.09 18.438 -1.126 1 93.25 94 PHE A N 1
ATOM 726 C CA . PHE A 1 94 ? 1.474 18.562 0.275 1 93.25 94 PHE A CA 1
ATOM 727 C C . PHE A 1 94 ? 0.286 18.281 1.189 1 93.25 94 PHE A C 1
ATOM 729 O O . PHE A 1 94 ? 0.402 17.516 2.148 1 93.25 94 PHE A O 1
ATOM 736 N N . GLU A 1 95 ? -0.82 18.812 0.891 1 94 95 GLU A N 1
ATOM 737 C CA . GLU A 1 95 ? -2.057 18.562 1.623 1 94 95 GLU A CA 1
ATOM 738 C C . GLU A 1 95 ? -2.402 17.078 1.612 1 94 95 GLU A C 1
ATOM 740 O O . GLU A 1 95 ? -2.695 16.484 2.66 1 94 95 GLU A O 1
ATOM 745 N N . ARG A 1 96 ? -2.309 16.438 0.508 1 94.5 96 ARG A N 1
ATOM 746 C CA . ARG A 1 96 ? -2.701 15.047 0.36 1 94.5 96 ARG A CA 1
ATOM 747 C C . ARG A 1 96 ? -1.829 14.141 1.223 1 94.5 96 ARG A C 1
ATOM 749 O O . ARG A 1 96 ? -2.33 13.211 1.861 1 94.5 96 ARG A O 1
ATOM 756 N N . LEU A 1 97 ? -0.578 14.414 1.193 1 95.75 97 LEU A N 1
ATOM 757 C CA . LEU A 1 97 ? 0.346 13.609 1.983 1 95.75 97 LEU A CA 1
ATOM 758 C C . LEU A 1 97 ? 0.082 13.781 3.475 1 95.75 97 LEU A C 1
ATOM 760 O O . LEU A 1 97 ? 0.004 12.797 4.215 1 95.75 97 LEU A O 1
ATOM 764 N N . ILE A 1 98 ? -0.119 15 3.883 1 95.12 98 ILE A N 1
ATOM 765 C CA . ILE A 1 98 ? -0.345 15.281 5.297 1 95.12 98 ILE A CA 1
ATOM 766 C C . ILE A 1 98 ? -1.654 14.641 5.75 1 95.12 98 ILE A C 1
ATOM 768 O O . ILE A 1 98 ? -1.703 13.984 6.793 1 95.12 98 ILE A O 1
ATOM 772 N N . VAL A 1 99 ? -2.652 14.797 4.98 1 95.06 99 VAL A N 1
ATOM 773 C CA . VAL A 1 99 ? -3.947 14.227 5.328 1 95.06 99 VAL A CA 1
ATOM 774 C C . VAL A 1 99 ? -3.848 12.703 5.34 1 95.06 99 VAL A C 1
ATOM 776 O O . VAL A 1 99 ? -4.418 12.047 6.219 1 95.06 99 VAL A O 1
ATOM 779 N N . GLY A 1 100 ? -3.119 12.133 4.41 1 95.5 100 GLY A N 1
ATOM 780 C CA . GLY A 1 100 ? -2.867 10.695 4.418 1 95.5 100 GLY A CA 1
ATOM 781 C C . GLY A 1 100 ? -2.189 10.219 5.688 1 95.5 100 GLY A C 1
ATOM 782 O O . GLY A 1 100 ? -2.586 9.203 6.266 1 95.5 100 GLY A O 1
ATOM 783 N N . LEU A 1 101 ? -1.236 10.938 6.133 1 95.5 101 LEU A N 1
ATOM 784 C CA . LEU A 1 101 ? -0.488 10.562 7.328 1 95.5 101 LEU A CA 1
ATOM 785 C C . LEU A 1 101 ? -1.362 10.68 8.57 1 95.5 101 LEU A C 1
ATOM 787 O O . LEU A 1 101 ? -1.138 9.977 9.562 1 95.5 101 LEU A O 1
ATOM 791 N N . MET A 1 102 ? -2.369 11.523 8.516 1 95.19 102 MET A N 1
ATOM 792 C CA . MET A 1 102 ? -3.23 11.75 9.672 1 95.19 102 MET A CA 1
ATOM 793 C C . MET A 1 102 ? -4.309 10.672 9.766 1 95.19 102 MET A C 1
ATOM 795 O O . MET A 1 102 ? -4.969 10.539 10.797 1 95.19 102 MET A O 1
ATOM 799 N N . ARG A 1 103 ? -4.469 9.93 8.734 1 95.31 103 ARG A N 1
ATOM 800 C CA . ARG A 1 103 ? -5.469 8.867 8.711 1 95.31 103 ARG A CA 1
ATOM 801 C C . ARG A 1 103 ? -4.93 7.594 9.352 1 95.31 103 ARG A C 1
ATOM 803 O O . ARG A 1 103 ? -3.781 7.211 9.117 1 95.31 103 ARG A O 1
ATOM 810 N N . PRO A 1 104 ? -5.918 6.906 10.117 1 95.88 104 PRO A N 1
ATOM 811 C CA . PRO A 1 104 ? -5.477 5.582 10.555 1 95.88 104 PRO A CA 1
ATOM 812 C C . PRO A 1 104 ? -5.102 4.672 9.383 1 95.88 104 PRO A C 1
ATOM 814 O O . PRO A 1 104 ? -5.719 4.742 8.32 1 95.88 104 PRO A O 1
ATOM 817 N N . LEU A 1 105 ? -4.168 3.783 9.617 1 94.56 105 LEU A N 1
ATOM 818 C CA . LEU A 1 105 ? -3.551 3.002 8.555 1 94.56 105 LEU A CA 1
ATOM 819 C C . LEU A 1 105 ? -4.602 2.223 7.773 1 94.56 105 LEU A C 1
ATOM 821 O O . LEU A 1 105 ? -4.629 2.268 6.539 1 94.56 105 LEU A O 1
ATOM 825 N N . ALA A 1 106 ? -5.492 1.539 8.461 1 95.94 106 ALA A N 1
ATOM 826 C CA . ALA A 1 106 ? -6.508 0.722 7.805 1 95.94 106 ALA A CA 1
ATOM 827 C C . ALA A 1 106 ? -7.453 1.584 6.973 1 95.94 106 ALA A C 1
ATOM 829 O O . ALA A 1 106 ? -7.934 1.153 5.922 1 95.94 106 ALA A O 1
ATOM 830 N N . TYR A 1 107 ? -7.652 2.787 7.422 1 96.31 107 TYR A N 1
ATOM 831 C CA . TYR A 1 107 ? -8.547 3.697 6.711 1 96.31 107 TYR A CA 1
ATOM 832 C C . TYR A 1 107 ? -7.867 4.273 5.473 1 96.31 107 TYR A C 1
ATOM 834 O O . TYR A 1 107 ? -8.531 4.578 4.48 1 96.31 107 TYR A O 1
ATOM 842 N N . CYS A 1 108 ? -6.586 4.438 5.523 1 94.38 108 CYS A N 1
ATOM 843 C CA . CYS A 1 108 ? -5.84 4.805 4.324 1 94.38 108 CYS A CA 1
ATOM 844 C C . CYS A 1 108 ? -6.004 3.748 3.238 1 94.38 108 CYS A C 1
ATOM 846 O O . CYS A 1 108 ? -6.301 4.074 2.088 1 94.38 108 CYS A O 1
ATOM 848 N N . ASP A 1 109 ? -5.836 2.521 3.604 1 95.44 109 ASP A N 1
ATOM 849 C CA . ASP A 1 109 ? -6.008 1.417 2.662 1 95.44 109 ASP A CA 1
ATOM 850 C C . ASP A 1 109 ? -7.43 1.381 2.109 1 95.44 109 ASP A C 1
ATOM 852 O O . ASP A 1 109 ? -7.629 1.203 0.906 1 95.44 109 ASP A O 1
ATOM 856 N N . ALA A 1 110 ? -8.352 1.575 3.021 1 96.75 110 ALA A N 1
ATOM 857 C CA . ALA A 1 110 ? -9.758 1.556 2.617 1 96.75 110 ALA A CA 1
ATOM 858 C C . ALA A 1 110 ? -10.055 2.654 1.601 1 96.75 110 ALA A C 1
ATOM 860 O O . ALA A 1 110 ? -10.742 2.418 0.607 1 96.75 110 ALA A O 1
ATOM 861 N N . LYS A 1 111 ? -9.5 3.789 1.882 1 95.06 111 LYS A N 1
ATOM 862 C CA . LYS A 1 111 ? -9.695 4.914 0.971 1 95.06 111 LYS A CA 1
ATOM 863 C C . LYS A 1 111 ? -9.109 4.613 -0.406 1 95.06 111 LYS A C 1
ATOM 865 O O . LYS A 1 111 ? -9.727 4.902 -1.429 1 95.06 111 LYS A O 1
ATOM 870 N N . GLU A 1 112 ? -7.945 4.098 -0.423 1 93.38 112 GLU A N 1
ATOM 871 C CA . GLU A 1 112 ? -7.285 3.773 -1.685 1 93.38 112 GLU A CA 1
ATOM 872 C C . GLU A 1 112 ? -8.07 2.727 -2.467 1 93.38 112 GLU A C 1
ATOM 874 O O . GLU A 1 112 ? -8.227 2.84 -3.684 1 93.38 112 GLU A O 1
ATOM 879 N N . ILE A 1 113 ? -8.555 1.709 -1.788 1 95.94 113 ILE A N 1
ATOM 880 C CA . ILE A 1 113 ? -9.32 0.654 -2.439 1 95.94 113 ILE A CA 1
ATOM 881 C C . ILE A 1 113 ? -10.641 1.222 -2.959 1 95.94 113 ILE A C 1
ATOM 883 O O . ILE A 1 113 ? -11.062 0.903 -4.07 1 95.94 113 ILE A O 1
ATOM 887 N N . LYS A 1 114 ? -11.227 2.047 -2.18 1 96.5 114 LYS A N 1
ATOM 888 C C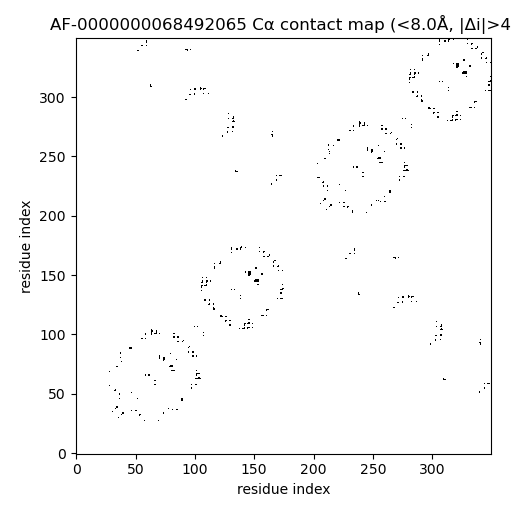A . LYS A 1 114 ? -12.469 2.674 -2.615 1 96.5 114 LYS A CA 1
ATOM 889 C C . LYS A 1 114 ? -12.266 3.467 -3.902 1 96.5 114 LYS A C 1
ATOM 891 O O . LYS A 1 114 ? -13.047 3.338 -4.848 1 96.5 114 LYS A O 1
ATOM 896 N N . ASP A 1 115 ? -11.234 4.227 -3.891 1 93.44 115 ASP A N 1
ATOM 897 C CA . ASP A 1 115 ? -10.914 4.996 -5.09 1 93.44 115 ASP A CA 1
ATOM 898 C C . ASP A 1 115 ? -10.68 4.074 -6.285 1 93.44 115 ASP A C 1
ATOM 900 O O . ASP A 1 115 ? -11.039 4.406 -7.414 1 93.44 115 ASP A O 1
ATOM 904 N N . ALA A 1 116 ? -10.086 2.92 -6.023 1 94.25 116 ALA A N 1
ATOM 905 C CA . ALA A 1 116 ? -9.703 1.981 -7.074 1 94.25 116 ALA A CA 1
ATOM 906 C C . ALA A 1 116 ? -10.938 1.316 -7.688 1 94.25 116 ALA A C 1
ATOM 908 O O . ALA A 1 116 ? -10.906 0.894 -8.844 1 94.25 116 ALA A O 1
ATOM 909 N N . VAL A 1 117 ? -12.078 1.271 -7 1 95.69 117 VAL A N 1
ATOM 910 C CA . VAL A 1 117 ? -13.234 0.54 -7.5 1 95.69 117 VAL A CA 1
ATOM 911 C C . VAL A 1 117 ? -14.375 1.516 -7.789 1 95.69 117 VAL A C 1
ATOM 913 O O . VAL A 1 117 ? -15.492 1.1 -8.109 1 95.69 117 VAL A O 1
ATOM 916 N N . SER A 1 118 ? -14.344 2.781 -7.625 1 91.06 118 SER A N 1
ATOM 917 C CA . SER A 1 118 ? -15.414 3.754 -7.785 1 91.06 118 SER A CA 1
ATOM 918 C C . SER A 1 118 ? -15.297 4.504 -9.102 1 91.06 118 SER A C 1
ATOM 920 O O . SER A 1 118 ? -16.266 5.078 -9.594 1 91.06 118 SER A O 1
ATOM 922 N N . GLY A 1 119 ? -14.273 4.711 -9.773 1 78.12 119 GLY A N 1
ATOM 923 C CA . GLY A 1 119 ? -14.102 5.508 -10.977 1 78.12 119 GLY A CA 1
ATOM 924 C C . GLY A 1 119 ? -14.375 4.727 -12.25 1 78.12 119 GLY A C 1
ATOM 925 O O . GLY A 1 119 ? -14.898 3.609 -12.195 1 78.12 119 GLY A O 1
ATOM 926 N N . ILE A 1 120 ? -14.266 5.52 -13.297 1 82.12 120 ILE A N 1
ATOM 927 C CA . ILE A 1 120 ? -14.328 4.871 -14.602 1 82.12 120 ILE A CA 1
ATOM 928 C C . ILE A 1 120 ? -13.203 3.846 -14.727 1 82.12 120 ILE A C 1
ATOM 930 O O . ILE A 1 120 ? -12.023 4.203 -14.68 1 82.12 120 ILE A O 1
ATOM 934 N N . GLY A 1 121 ? -13.68 2.664 -14.75 1 90.31 121 GLY A N 1
ATOM 935 C CA . GLY A 1 121 ? -12.719 1.577 -14.82 1 90.31 121 GLY A CA 1
ATOM 936 C C . GLY A 1 121 ? -12.148 1.196 -13.469 1 90.31 121 GLY A C 1
ATOM 937 O O . GLY A 1 121 ? -12.352 1.909 -12.477 1 90.31 121 GLY A O 1
ATOM 938 N N . THR A 1 122 ? -11.602 0.065 -13.328 1 93.62 122 THR A N 1
ATOM 939 C CA . THR A 1 122 ? -10.984 -0.44 -12.102 1 93.62 122 THR A CA 1
ATOM 940 C C . THR A 1 122 ? -9.477 -0.226 -12.125 1 93.62 122 THR A C 1
ATOM 942 O O . THR A 1 122 ? -8.82 -0.518 -13.125 1 93.62 122 THR A O 1
ATOM 945 N N . ASP A 1 123 ? -9.008 0.432 -11.117 1 93.62 123 ASP A N 1
ATOM 946 C CA . ASP A 1 123 ? -7.555 0.507 -10.961 1 93.62 123 ASP A CA 1
ATOM 947 C C . ASP A 1 123 ? -6.996 -0.799 -10.406 1 93.62 123 ASP A C 1
ATOM 949 O O . ASP A 1 123 ? -6.746 -0.91 -9.203 1 93.62 123 ASP A O 1
ATOM 953 N N . GLU A 1 124 ? -6.691 -1.669 -11.273 1 93.31 124 GLU A N 1
ATOM 954 C CA . GLU A 1 124 ? -6.266 -3.008 -10.875 1 93.31 124 GLU A CA 1
ATOM 955 C C . GLU A 1 124 ? -4.875 -2.984 -10.258 1 93.31 124 GLU A C 1
ATOM 957 O O . GLU A 1 124 ? -4.578 -3.775 -9.359 1 93.31 124 GLU A O 1
ATOM 962 N N . LYS A 1 125 ? -4.051 -2.09 -10.711 1 90.31 125 LYS A N 1
ATOM 963 C CA . LYS A 1 125 ? -2.711 -1.963 -10.148 1 90.31 125 LYS A CA 1
ATOM 964 C C . LYS A 1 125 ? -2.775 -1.609 -8.664 1 90.31 125 LYS A C 1
ATOM 966 O O . LYS A 1 125 ? -2.043 -2.18 -7.852 1 90.31 125 LYS A O 1
ATOM 971 N N . CYS A 1 126 ? -3.646 -0.749 -8.359 1 91.25 126 CYS A N 1
ATOM 972 C CA . CYS A 1 126 ? -3.814 -0.347 -6.965 1 91.25 126 CYS A CA 1
ATOM 973 C C . CYS A 1 126 ? -4.336 -1.506 -6.125 1 91.25 126 CYS A C 1
ATOM 975 O O . CYS A 1 126 ? -3.846 -1.742 -5.016 1 91.25 126 CYS A O 1
ATOM 977 N N . LEU A 1 127 ? -5.328 -2.25 -6.66 1 94.81 127 LEU A N 1
ATOM 978 C CA . LEU A 1 127 ? -5.859 -3.412 -5.953 1 94.81 127 LEU A CA 1
ATOM 979 C C . LEU A 1 127 ? -4.758 -4.426 -5.672 1 94.81 127 LEU A C 1
ATOM 981 O O . LEU A 1 127 ? -4.633 -4.918 -4.547 1 94.81 127 LEU A O 1
ATOM 985 N N . ILE A 1 128 ? -3.957 -4.656 -6.633 1 93.56 128 ILE A N 1
ATOM 986 C CA . ILE A 1 128 ? -2.867 -5.6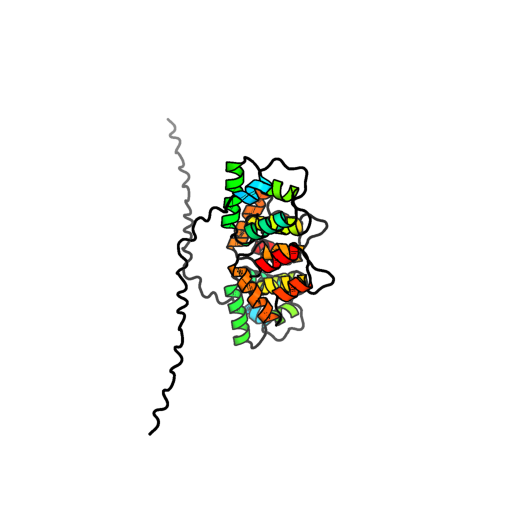21 -6.504 1 93.56 128 ILE A CA 1
ATOM 987 C C . ILE A 1 128 ? -1.853 -5.117 -5.48 1 93.56 128 ILE A C 1
ATOM 989 O O . ILE A 1 128 ? -1.441 -5.859 -4.586 1 93.56 128 ILE A O 1
ATOM 993 N N . GLU A 1 129 ? -1.494 -3.881 -5.586 1 91.56 129 GLU A N 1
ATOM 994 C CA . GLU A 1 129 ? -0.499 -3.307 -4.688 1 91.56 129 GLU A CA 1
ATOM 995 C C . GLU A 1 129 ? -0.929 -3.441 -3.23 1 91.56 129 GLU A C 1
ATOM 997 O O . GLU A 1 129 ? -0.151 -3.893 -2.387 1 91.56 129 GLU A O 1
ATOM 1002 N N . ILE A 1 130 ? -2.125 -3.123 -2.988 1 93.5 130 ILE A N 1
ATOM 1003 C CA . ILE A 1 130 ? -2.594 -3.123 -1.607 1 93.5 130 ILE A CA 1
ATOM 1004 C C . ILE A 1 130 ? -2.75 -4.559 -1.114 1 93.5 130 ILE A C 1
ATOM 1006 O O . ILE A 1 130 ? -2.238 -4.918 -0.051 1 93.5 130 ILE A O 1
ATOM 1010 N N . LEU A 1 131 ? -3.332 -5.418 -1.879 1 94 131 LEU A N 1
ATOM 1011 C CA . LEU A 1 131 ? -3.674 -6.75 -1.389 1 94 131 LEU A CA 1
ATOM 1012 C C . LEU A 1 131 ? -2.447 -7.656 -1.371 1 94 131 LEU A C 1
ATOM 1014 O O . LEU A 1 131 ? -2.398 -8.625 -0.612 1 94 131 LEU A O 1
ATOM 1018 N N . ALA A 1 132 ? -1.428 -7.348 -2.205 1 92.19 132 ALA A N 1
ATOM 1019 C CA . ALA A 1 132 ? -0.235 -8.188 -2.25 1 92.19 132 ALA A CA 1
ATOM 1020 C C . ALA A 1 132 ? 0.777 -7.762 -1.189 1 92.19 132 ALA A C 1
ATOM 1022 O O . ALA A 1 132 ? 1.703 -8.516 -0.869 1 92.19 132 ALA A O 1
ATOM 1023 N N . SER A 1 133 ? 0.59 -6.57 -0.639 1 91.81 133 SER A N 1
ATOM 1024 C CA . SER A 1 133 ? 1.639 -6.035 0.224 1 91.81 133 SER A CA 1
ATOM 1025 C C . SER A 1 133 ? 1.152 -5.891 1.662 1 91.81 133 SER A C 1
ATOM 1027 O O . SER A 1 133 ? 1.818 -5.266 2.488 1 91.81 133 SER A O 1
ATOM 1029 N N . ARG A 1 134 ? 0.047 -6.461 1.969 1 92.62 134 ARG A N 1
ATOM 1030 C CA . ARG A 1 134 ? -0.492 -6.41 3.324 1 92.62 134 ARG A CA 1
ATOM 1031 C C . ARG A 1 134 ? -0.547 -7.805 3.943 1 92.62 134 ARG A C 1
ATOM 1033 O O . ARG A 1 134 ? -0.696 -8.797 3.234 1 92.62 134 ARG A O 1
ATOM 1040 N N . THR A 1 135 ? -0.442 -7.801 5.324 1 91.25 135 THR A N 1
ATOM 1041 C CA . THR A 1 135 ? -0.667 -9.047 6.055 1 91.25 135 THR A CA 1
ATOM 1042 C C . THR A 1 135 ? -2.158 -9.352 6.152 1 91.25 135 THR A C 1
ATOM 1044 O O . THR A 1 135 ? -2.994 -8.469 5.938 1 91.25 135 THR A O 1
ATOM 1047 N N . ASN A 1 136 ? -2.43 -10.617 6.547 1 91 136 ASN A N 1
ATOM 1048 C CA . ASN A 1 136 ? -3.824 -11.008 6.734 1 91 136 ASN A CA 1
ATOM 1049 C C . ASN A 1 136 ? -4.512 -10.133 7.777 1 91 136 ASN A C 1
ATOM 1051 O O . ASN A 1 136 ? -5.676 -9.758 7.609 1 91 136 ASN A O 1
ATOM 1055 N N . GLU A 1 137 ? -3.793 -9.836 8.781 1 93.81 137 GLU A N 1
ATOM 1056 C CA . GLU A 1 137 ? -4.344 -8.977 9.828 1 93.81 137 GLU A CA 1
ATOM 1057 C C . GLU A 1 137 ? -4.68 -7.59 9.289 1 93.81 137 GLU A C 1
ATOM 1059 O O . GLU A 1 137 ? -5.75 -7.051 9.57 1 93.81 137 GLU A O 1
ATOM 1064 N N . GLN A 1 138 ? -3.834 -7.055 8.492 1 93.62 138 GLN A N 1
ATOM 1065 C CA . GLN A 1 138 ? -4.047 -5.742 7.898 1 93.62 138 GLN A CA 1
ATOM 1066 C C . GLN A 1 138 ? -5.223 -5.758 6.926 1 93.62 138 GLN A C 1
ATOM 1068 O O . GLN A 1 138 ? -5.973 -4.789 6.836 1 93.62 138 GLN A O 1
ATOM 1073 N N . ILE A 1 139 ? -5.379 -6.82 6.238 1 96.56 139 ILE A N 1
ATOM 1074 C CA . ILE A 1 139 ? -6.488 -6.965 5.301 1 96.56 139 ILE A CA 1
ATOM 1075 C C . ILE A 1 139 ? -7.809 -7.004 6.066 1 96.56 139 ILE A C 1
ATOM 1077 O O . ILE A 1 139 ? -8.789 -6.363 5.668 1 96.56 139 ILE A O 1
ATOM 1081 N N . HIS A 1 140 ? -7.82 -7.699 7.125 1 97.06 140 HIS A N 1
ATOM 1082 C CA . HIS A 1 140 ? -9.023 -7.734 7.945 1 97.06 140 HIS A CA 1
ATOM 1083 C C . HIS A 1 140 ? -9.367 -6.348 8.477 1 97.06 140 HIS A C 1
ATOM 1085 O O . HIS A 1 140 ? -10.539 -5.953 8.477 1 97.06 140 HIS A O 1
ATOM 1091 N N . GLN A 1 141 ? -8.336 -5.68 8.906 1 97.25 141 GLN A N 1
ATOM 1092 C CA . GLN A 1 141 ? -8.547 -4.316 9.383 1 97.25 141 GLN A CA 1
ATOM 1093 C C . GLN A 1 141 ? -9.039 -3.41 8.258 1 97.25 141 GLN A C 1
ATOM 1095 O O . GLN A 1 141 ? -9.898 -2.549 8.477 1 97.25 141 GLN A O 1
ATOM 1100 N N . LEU A 1 142 ? -8.469 -3.604 7.117 1 97.56 142 LEU A N 1
ATOM 1101 C CA . LEU A 1 142 ? -8.883 -2.859 5.934 1 97.56 142 LEU A CA 1
ATOM 1102 C C . LEU A 1 142 ? -10.359 -3.113 5.621 1 97.56 142 LEU A C 1
ATOM 1104 O O . LEU A 1 142 ? -11.117 -2.174 5.367 1 97.56 142 LEU A O 1
ATOM 1108 N N . VAL A 1 143 ? -10.766 -4.332 5.641 1 98.38 143 VAL A N 1
ATOM 1109 C CA . VAL A 1 143 ? -12.141 -4.711 5.34 1 98.38 143 VAL A CA 1
ATOM 1110 C C . VAL A 1 143 ? -13.086 -4.066 6.348 1 98.38 143 VAL A C 1
ATOM 1112 O O . VAL A 1 143 ? -14.125 -3.514 5.973 1 98.38 143 VAL A O 1
ATOM 1115 N N . ALA A 1 144 ? -12.719 -4.102 7.57 1 98.38 144 ALA A N 1
ATOM 1116 C CA . ALA A 1 144 ? -13.523 -3.48 8.617 1 98.38 144 ALA A CA 1
ATOM 1117 C C . ALA A 1 144 ? -13.586 -1.968 8.438 1 98.38 144 ALA A C 1
ATOM 1119 O O . ALA A 1 144 ? -14.664 -1.37 8.555 1 98.38 144 ALA A O 1
ATOM 1120 N N . ALA A 1 145 ? -12.477 -1.347 8.164 1 98.19 145 ALA A N 1
ATOM 1121 C CA . ALA A 1 145 ? -12.422 0.099 7.961 1 98.19 145 ALA A CA 1
ATOM 1122 C C . ALA A 1 145 ? -13.273 0.521 6.766 1 98.19 145 ALA A C 1
ATOM 1124 O O . ALA A 1 145 ? -13.922 1.567 6.797 1 98.19 145 ALA A O 1
ATOM 1125 N N . TYR A 1 146 ? -13.219 -0.268 5.688 1 98.44 146 TYR A N 1
ATOM 1126 C CA . TYR A 1 146 ? -14 -0.008 4.484 1 98.44 146 TYR A CA 1
ATOM 1127 C C . TYR A 1 146 ? -15.492 0.021 4.801 1 98.44 146 TYR A C 1
ATOM 1129 O O . TYR A 1 146 ? -16.203 0.935 4.379 1 98.44 146 TYR A O 1
ATOM 1137 N N . LYS A 1 147 ? -15.891 -0.943 5.559 1 98.56 147 LYS A N 1
ATOM 1138 C CA . LYS A 1 147 ? -17.297 -1.011 5.969 1 98.56 147 LYS A CA 1
ATOM 1139 C C . LYS A 1 147 ? -17.672 0.184 6.84 1 98.56 147 LYS A C 1
ATOM 1141 O O . LYS A 1 147 ? -18.719 0.796 6.645 1 98.56 147 LYS A O 1
ATOM 1146 N N . ASP A 1 148 ? -16.891 0.451 7.746 1 98.31 148 ASP A N 1
ATOM 1147 C CA . ASP A 1 148 ? -17.141 1.557 8.664 1 98.31 148 ASP A CA 1
ATOM 1148 C C . ASP A 1 148 ? -17.219 2.885 7.914 1 98.31 148 ASP A C 1
ATOM 1150 O O . ASP A 1 148 ? -18.125 3.684 8.148 1 98.31 148 ASP A O 1
ATOM 1154 N N . ALA A 1 149 ? -16.312 3.119 6.996 1 97.25 149 ALA A N 1
ATOM 1155 C CA . ALA A 1 149 ? -16.156 4.414 6.336 1 97.25 149 ALA A CA 1
ATOM 1156 C C . ALA A 1 149 ? -17.219 4.609 5.262 1 97.25 149 ALA A C 1
ATOM 1158 O O . ALA A 1 149 ? -17.672 5.73 5.023 1 97.25 149 ALA A O 1
ATOM 1159 N N . TYR A 1 150 ? -17.641 3.521 4.602 1 97.44 150 TYR A N 1
ATOM 1160 C CA . TYR A 1 150 ? -18.438 3.705 3.396 1 97.44 150 TYR A CA 1
ATOM 1161 C C . TYR A 1 150 ? -19.75 2.953 3.496 1 97.44 150 TYR A C 1
ATOM 1163 O O . TYR A 1 150 ? -20.594 3.049 2.604 1 97.44 150 TYR A O 1
ATOM 1171 N N . GLU A 1 151 ? -19.906 2.176 4.559 1 97.94 151 GLU A N 1
ATOM 1172 C CA . GLU A 1 151 ? -21.109 1.378 4.758 1 97.94 151 GLU A CA 1
ATOM 1173 C C . GLU A 1 151 ? -21.375 0.466 3.561 1 97.94 151 GLU A C 1
ATOM 1175 O O . GLU A 1 151 ? -22.516 0.354 3.096 1 97.94 151 GLU A O 1
ATOM 1180 N N . ARG A 1 152 ? -20.312 -0.042 3.049 1 97.56 152 ARG A N 1
ATOM 1181 C CA . ARG A 1 152 ? -20.344 -0.959 1.914 1 97.56 152 ARG A CA 1
ATOM 1182 C C . ARG A 1 152 ? -19.531 -2.213 2.199 1 97.56 152 ARG A C 1
ATOM 1184 O O . ARG A 1 152 ? -18.641 -2.197 3.047 1 97.56 152 ARG A O 1
ATOM 1191 N N . ASP A 1 153 ? -19.906 -3.236 1.447 1 97.81 153 ASP A N 1
ATOM 1192 C CA . ASP A 1 153 ? -19.156 -4.488 1.504 1 97.81 153 ASP A CA 1
ATOM 1193 C C . ASP A 1 153 ? -18.047 -4.508 0.453 1 97.81 153 ASP A C 1
ATOM 1195 O O . ASP A 1 153 ? -18.328 -4.52 -0.749 1 97.81 153 ASP A O 1
ATOM 1199 N N . LEU A 1 154 ? -16.875 -4.539 0.968 1 97.75 154 LEU A N 1
ATOM 1200 C CA . LEU A 1 154 ? -15.719 -4.473 0.072 1 97.75 154 LEU A CA 1
ATOM 1201 C C . LEU A 1 154 ? -15.719 -5.656 -0.893 1 97.75 154 LEU A C 1
ATOM 1203 O O . LEU A 1 154 ? -15.453 -5.484 -2.086 1 97.75 154 LEU A O 1
ATOM 1207 N N . GLU A 1 155 ? -15.922 -6.871 -0.383 1 97.75 155 GLU A N 1
ATOM 1208 C CA . GLU A 1 155 ? -15.969 -8.047 -1.243 1 97.75 155 GLU A CA 1
ATOM 1209 C C . GLU A 1 155 ? -16.984 -7.879 -2.361 1 97.75 155 GLU A C 1
ATOM 1211 O O . GLU A 1 155 ? -16.703 -8.195 -3.52 1 97.75 155 GLU A O 1
ATOM 1216 N N . ALA A 1 156 ? -18.125 -7.379 -2.033 1 97.56 156 ALA A N 1
ATOM 1217 C CA . ALA A 1 156 ? -19.172 -7.145 -3.023 1 97.56 156 ALA A CA 1
ATOM 1218 C C . ALA A 1 156 ? -18.734 -6.125 -4.066 1 97.56 156 ALA A C 1
ATOM 1220 O O . ALA A 1 156 ? -18.984 -6.297 -5.262 1 97.56 156 ALA A O 1
ATOM 1221 N N . ASP A 1 157 ? -18.109 -5.043 -3.625 1 97.06 157 ASP A N 1
ATOM 1222 C CA . ASP A 1 157 ? -17.625 -4.023 -4.555 1 97.06 157 ASP A CA 1
ATOM 1223 C C . ASP A 1 157 ? -16.562 -4.594 -5.496 1 97.06 157 ASP A C 1
ATOM 1225 O O . ASP A 1 157 ? -16.578 -4.297 -6.691 1 97.06 157 ASP A O 1
ATOM 1229 N N . VAL A 1 158 ? -15.695 -5.398 -4.965 1 97.12 158 VAL A N 1
ATOM 1230 C CA . VAL A 1 158 ? -14.641 -6.008 -5.773 1 97.12 158 VAL A CA 1
ATOM 1231 C C . VAL A 1 158 ? -15.266 -6.965 -6.789 1 97.12 158 VAL A C 1
ATOM 1233 O O . VAL A 1 158 ? -14.875 -6.969 -7.961 1 97.12 158 VAL A O 1
ATOM 1236 N N . ILE A 1 159 ? -16.234 -7.719 -6.363 1 97.12 159 ILE A N 1
ATOM 1237 C CA . ILE A 1 159 ? -16.922 -8.648 -7.25 1 97.12 159 ILE A CA 1
ATOM 1238 C C . ILE A 1 159 ? -17.594 -7.875 -8.375 1 97.12 159 ILE A C 1
ATOM 1240 O O . ILE A 1 159 ? -17.562 -8.289 -9.539 1 97.12 159 ILE A O 1
ATOM 1244 N N . GLY A 1 160 ? -18.156 -6.746 -8.039 1 96.12 160 GLY A N 1
ATOM 1245 C CA . GLY A 1 160 ? -18.875 -5.938 -9.008 1 96.12 160 GLY A CA 1
ATOM 1246 C C . GLY A 1 160 ? -17.953 -5.258 -10.016 1 96.12 160 GLY A C 1
ATOM 1247 O O . GLY A 1 160 ? -18.406 -4.875 -11.102 1 96.12 160 GLY A O 1
ATOM 1248 N N . ASP A 1 161 ? -16.656 -5.156 -9.695 1 96.44 161 ASP A N 1
ATOM 1249 C CA . ASP A 1 161 ? -15.773 -4.324 -10.5 1 96.44 161 ASP A CA 1
ATOM 1250 C C . ASP A 1 161 ? -14.703 -5.164 -11.188 1 96.44 161 ASP A C 1
ATOM 1252 O O . ASP A 1 161 ? -13.867 -4.637 -11.93 1 96.44 161 ASP A O 1
ATOM 1256 N N . THR A 1 162 ? -14.672 -6.449 -10.906 1 95.75 162 THR A N 1
ATOM 1257 C CA . THR A 1 162 ? -13.664 -7.336 -11.469 1 95.75 162 THR A CA 1
ATOM 1258 C C . THR A 1 162 ? -14.289 -8.648 -11.93 1 95.75 162 THR A C 1
ATOM 1260 O O . THR A 1 162 ? -15.492 -8.859 -11.773 1 95.75 162 THR A O 1
ATOM 1263 N N . SER A 1 163 ? -13.438 -9.461 -12.625 1 94.88 163 SER A N 1
ATOM 1264 C CA . SER A 1 163 ? -13.945 -10.727 -13.148 1 94.88 163 SER A CA 1
ATOM 1265 C C . SER A 1 163 ? -12.828 -11.758 -13.273 1 94.88 163 SER A C 1
ATOM 1267 O O . SER A 1 163 ? -11.656 -11.438 -13.07 1 94.88 163 SER A O 1
ATOM 1269 N N . GLY A 1 164 ? -13.281 -13.109 -13.422 1 93.25 164 GLY A N 1
ATOM 1270 C CA . GLY A 1 164 ? -12.359 -14.188 -13.734 1 93.25 164 GLY A CA 1
ATOM 1271 C C . GLY A 1 164 ? -11.523 -14.617 -12.547 1 93.25 164 GLY A C 1
ATOM 1272 O O . GLY A 1 164 ? -11.953 -14.484 -11.398 1 93.25 164 GLY A O 1
ATOM 1273 N N . HIS A 1 165 ? -10.453 -15.227 -12.828 1 92.75 165 HIS A N 1
ATOM 1274 C CA . HIS A 1 165 ? -9.562 -15.734 -11.789 1 92.75 165 HIS A CA 1
ATOM 1275 C C . HIS A 1 165 ? -8.992 -14.602 -10.945 1 92.75 165 HIS A C 1
ATOM 1277 O O . HIS A 1 165 ? -8.742 -14.766 -9.75 1 92.75 165 HIS A O 1
ATOM 1283 N N . PHE A 1 166 ? -8.867 -13.445 -11.656 1 94.69 166 PHE A N 1
ATOM 1284 C CA . PHE A 1 166 ? -8.422 -12.266 -10.93 1 94.69 166 PHE A CA 1
ATOM 1285 C C . PHE A 1 166 ? -9.398 -11.906 -9.812 1 94.69 166 PHE A C 1
ATOM 1287 O O . PHE A 1 166 ? -8.992 -11.742 -8.656 1 94.69 166 PHE A O 1
ATOM 1294 N N . GLN A 1 167 ? -10.617 -11.883 -10.117 1 96.62 167 GLN A N 1
ATOM 1295 C CA . GLN A 1 167 ? -11.672 -11.633 -9.141 1 96.62 167 GLN A CA 1
ATOM 1296 C C . GLN A 1 167 ? -11.656 -12.672 -8.023 1 96.62 167 GLN A C 1
ATOM 1298 O O . GLN A 1 167 ? -11.719 -12.32 -6.844 1 96.62 167 GLN A O 1
ATOM 1303 N N . LYS A 1 168 ? -11.586 -13.883 -8.375 1 95.94 168 LYS A N 1
ATOM 1304 C CA . LYS A 1 168 ? -11.609 -14.969 -7.402 1 95.94 168 LYS A CA 1
ATOM 1305 C C . LYS A 1 168 ? -10.461 -14.828 -6.406 1 95.94 168 LYS A C 1
ATOM 1307 O O . LYS A 1 168 ? -10.656 -14.992 -5.199 1 95.94 168 LYS A O 1
ATOM 1312 N N . MET A 1 169 ? -9.359 -14.531 -6.969 1 96.12 169 MET A N 1
ATOM 1313 C CA . MET A 1 169 ? -8.188 -14.414 -6.102 1 96.12 169 MET A CA 1
ATOM 1314 C C . MET A 1 169 ? -8.328 -13.219 -5.164 1 96.12 169 MET A C 1
ATOM 1316 O O . MET A 1 169 ? -8.016 -13.32 -3.977 1 96.12 169 MET A O 1
ATOM 1320 N N . LEU A 1 170 ? -8.781 -12.102 -5.707 1 97.25 170 LEU A N 1
ATOM 1321 C CA . LEU A 1 170 ? -8.984 -10.922 -4.867 1 97.25 170 LEU A CA 1
ATOM 1322 C C . LEU A 1 170 ? -9.953 -11.227 -3.732 1 97.25 170 LEU A C 1
ATOM 1324 O O . LEU A 1 170 ? -9.711 -10.844 -2.584 1 97.25 170 LEU A O 1
ATOM 1328 N N . VAL A 1 171 ? -10.992 -11.93 -4.023 1 97.06 171 VAL A N 1
ATOM 1329 C CA . VAL A 1 171 ? -12.023 -12.242 -3.043 1 97.06 171 VAL A CA 1
ATOM 1330 C C . VAL A 1 171 ? -11.445 -13.148 -1.955 1 97.06 171 VAL A C 1
ATOM 1332 O O . VAL A 1 171 ? -11.703 -12.938 -0.767 1 97.06 171 VAL A O 1
ATOM 1335 N N . VAL A 1 172 ? -10.617 -14.062 -2.303 1 95.75 172 VAL A N 1
ATOM 1336 C CA . VAL A 1 172 ? -10.008 -14.961 -1.329 1 95.75 172 VAL A CA 1
ATOM 1337 C C . VAL A 1 172 ? -9.07 -14.172 -0.415 1 95.75 172 VAL A C 1
ATOM 1339 O O . VAL A 1 172 ? -9.047 -14.391 0.798 1 95.75 172 VAL A O 1
AT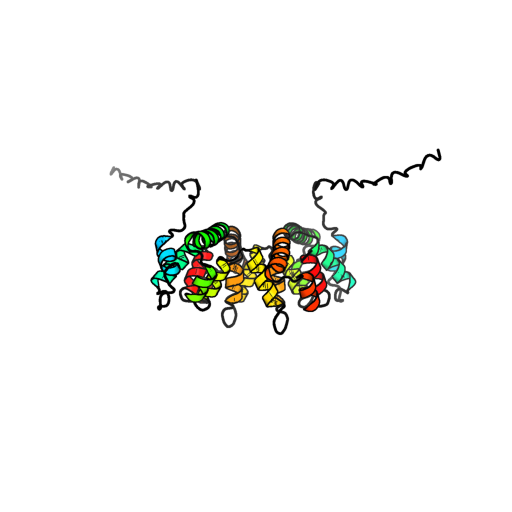OM 1342 N N . LEU A 1 173 ? -8.352 -13.281 -0.996 1 95.69 173 LEU A N 1
ATOM 1343 C CA . LEU A 1 173 ? -7.398 -12.492 -0.219 1 95.69 173 LEU A CA 1
ATOM 1344 C C . LEU A 1 173 ? -8.125 -11.609 0.793 1 95.69 173 LEU A C 1
ATOM 1346 O O . LEU A 1 173 ? -7.562 -11.273 1.84 1 95.69 173 LEU A O 1
ATOM 1350 N N . LEU A 1 174 ? -9.32 -11.227 0.478 1 96.75 174 LEU A N 1
ATOM 1351 C CA . LEU A 1 174 ? -10.094 -10.328 1.335 1 96.75 174 LEU A CA 1
ATOM 1352 C C . LEU A 1 174 ? -10.75 -11.102 2.475 1 96.75 174 LEU A C 1
ATOM 1354 O O . LEU A 1 174 ? -11.328 -10.5 3.387 1 96.75 174 LEU A O 1
ATOM 1358 N N . GLN A 1 175 ? -10.664 -12.43 2.451 1 91.56 175 GLN A N 1
ATOM 1359 C CA . GLN A 1 175 ? -11.32 -13.273 3.439 1 91.56 175 GLN A CA 1
ATOM 1360 C C . GLN A 1 175 ? -10.344 -13.734 4.516 1 91.56 175 GLN A C 1
ATOM 1362 O O . GLN A 1 175 ? -10.688 -13.789 5.695 1 91.56 175 GLN A O 1
ATOM 1367 N N . MET B 1 1 ? -56.844 -32.625 31.188 1 24.91 1 MET B N 1
ATOM 1368 C CA . MET B 1 1 ? -55.594 -32.031 31.609 1 24.91 1 MET B CA 1
ATOM 1369 C C . MET B 1 1 ? -54.438 -32.531 30.766 1 24.91 1 MET B C 1
ATOM 1371 O O . MET B 1 1 ? -53.906 -33.625 31.016 1 24.91 1 MET B O 1
ATOM 1375 N N . LYS B 1 2 ? -54.688 -32.406 29.391 1 28.28 2 LYS B N 1
ATOM 1376 C CA . LYS B 1 2 ? -53.906 -32.844 28.25 1 28.28 2 LYS B CA 1
ATOM 1377 C C . LYS B 1 2 ? -52.5 -32.25 28.281 1 28.28 2 LYS B C 1
ATOM 1379 O O . LYS B 1 2 ? -52.344 -31.031 28.406 1 28.28 2 LYS B O 1
ATOM 1384 N N . GLY B 1 3 ? -51.5 -32.906 29 1 26.34 3 GLY B N 1
ATOM 1385 C CA . GLY B 1 3 ? -50.094 -32.688 29.297 1 26.34 3 GLY B CA 1
ATOM 1386 C C . GLY B 1 3 ? -49.25 -32.438 28.047 1 26.34 3 GLY B C 1
ATOM 1387 O O . GLY B 1 3 ? -49.156 -33.312 27.172 1 26.34 3 GLY B O 1
ATOM 1388 N N . PHE B 1 4 ? -49.281 -31.188 27.484 1 28.89 4 PHE B N 1
ATOM 1389 C CA . PHE B 1 4 ? -48.531 -30.688 26.344 1 28.89 4 PHE B CA 1
ATOM 1390 C C . PHE B 1 4 ? -47.062 -30.969 26.516 1 28.89 4 PHE B C 1
ATOM 1392 O O . PHE B 1 4 ? -46.438 -30.531 27.484 1 28.89 4 PHE B O 1
ATOM 1399 N N . ASP B 1 5 ? -46.625 -32.188 26.219 1 28.86 5 ASP B N 1
ATOM 1400 C CA . ASP B 1 5 ? -45.25 -32.688 26.188 1 28.86 5 ASP B CA 1
ATOM 1401 C C . ASP B 1 5 ? -44.344 -31.734 25.438 1 28.86 5 ASP B C 1
ATOM 1403 O O . ASP B 1 5 ? -44.594 -31.375 24.281 1 28.86 5 ASP B O 1
ATOM 1407 N N . GLN B 1 6 ? -43.781 -30.797 26.203 1 26.28 6 GLN B N 1
ATOM 1408 C CA . GLN B 1 6 ? -42.75 -29.812 25.875 1 26.28 6 GLN B CA 1
ATOM 1409 C C . GLN B 1 6 ? -41.562 -30.469 25.156 1 26.28 6 GLN B C 1
ATOM 1411 O O . GLN B 1 6 ? -40.875 -31.297 25.75 1 26.28 6 GLN B O 1
ATOM 1416 N N . GLN B 1 7 ? -41.75 -30.812 23.906 1 23.09 7 GLN B N 1
ATOM 1417 C CA . GLN B 1 7 ? -40.625 -31.312 23.109 1 23.09 7 GLN B CA 1
ATOM 1418 C C . GLN B 1 7 ? -39.438 -30.375 23.203 1 23.09 7 GLN B C 1
ATOM 1420 O O . GLN B 1 7 ? -39.5 -29.234 22.75 1 23.09 7 GLN B O 1
ATOM 1425 N N . LYS B 1 8 ? -38.75 -30.453 24.344 1 26.75 8 LYS B N 1
ATOM 1426 C CA . LYS B 1 8 ? -37.438 -29.812 24.531 1 26.75 8 LYS B CA 1
ATOM 1427 C C . LYS B 1 8 ? -36.531 -30.016 23.312 1 26.75 8 LYS B C 1
ATOM 1429 O O . LYS B 1 8 ? -36.281 -31.156 22.922 1 26.75 8 LYS B O 1
ATOM 1434 N N . GLY B 1 9 ? -36.719 -29.203 22.297 1 25.89 9 GLY B N 1
ATOM 1435 C CA . GLY B 1 9 ? -35.812 -29.203 21.141 1 25.89 9 GLY B CA 1
ATOM 1436 C C . GLY B 1 9 ? -34.344 -29.172 21.531 1 25.89 9 GLY B C 1
ATOM 1437 O O . GLY B 1 9 ? -33.938 -28.406 22.406 1 25.89 9 GLY B O 1
ATOM 1438 N N . LEU B 1 10 ? -33.719 -30.344 21.672 1 26.06 10 LEU B N 1
ATOM 1439 C CA . LEU B 1 10 ? -32.312 -30.578 21.906 1 26.06 10 LEU B CA 1
ATOM 1440 C C . LEU B 1 10 ? -31.453 -29.656 21.047 1 26.06 10 LEU B C 1
ATOM 1442 O O . LEU B 1 10 ? -31.484 -29.734 19.828 1 26.06 10 LEU B O 1
ATOM 1446 N N . LYS B 1 11 ? -31.297 -28.469 21.625 1 26.25 11 LYS B N 1
ATOM 1447 C CA . LYS B 1 11 ? -30.281 -27.547 21.094 1 26.25 11 LYS B CA 1
ATOM 1448 C C . LYS B 1 11 ? -28.953 -28.266 20.859 1 26.25 11 LYS B C 1
ATOM 1450 O O . LYS B 1 11 ? -28.328 -28.766 21.812 1 26.25 11 LYS B O 1
ATOM 1455 N N . ASN B 1 12 ? -28.766 -29.062 19.828 1 24.52 12 ASN B N 1
ATOM 1456 C CA . ASN B 1 12 ? -27.484 -29.641 19.422 1 24.52 12 ASN B CA 1
ATOM 1457 C C . ASN B 1 12 ? -26.391 -28.594 19.406 1 24.52 12 ASN B C 1
ATOM 1459 O O . ASN B 1 12 ? -26.438 -27.641 18.625 1 24.52 12 ASN B O 1
ATOM 1463 N N . ASN B 1 13 ? -26.031 -28.219 20.609 1 26.09 13 ASN B N 1
ATOM 1464 C CA . ASN B 1 13 ? -24.875 -27.344 20.812 1 26.09 13 ASN B CA 1
ATOM 1465 C C . ASN B 1 13 ? -23.641 -27.875 20.094 1 26.09 13 ASN B C 1
ATOM 1467 O O . ASN B 1 13 ? -23.016 -28.828 20.547 1 26.09 13 ASN B O 1
ATOM 1471 N N . ARG B 1 14 ? -23.656 -27.984 18.781 1 28.08 14 ARG B N 1
ATOM 1472 C CA . ARG B 1 14 ? -22.406 -28.312 18.125 1 28.08 14 ARG B CA 1
ATOM 1473 C C . ARG B 1 14 ? -21.281 -27.406 18.609 1 28.08 14 ARG B C 1
ATOM 1475 O O . ARG B 1 14 ? -21.344 -26.188 18.422 1 28.08 14 ARG B O 1
ATOM 1482 N N . SER B 1 15 ? -20.812 -27.75 19.812 1 29.77 15 SER B N 1
ATOM 1483 C CA . SER B 1 15 ? -19.594 -27.125 20.328 1 29.77 15 SER B CA 1
ATOM 1484 C C . SER B 1 15 ? -18.531 -27.031 19.234 1 29.77 15 SER B C 1
ATOM 1486 O O . SER B 1 15 ? -18.125 -28.031 18.656 1 29.77 15 SER B O 1
ATOM 1488 N N . PHE B 1 16 ? -18.578 -26.047 18.406 1 28.44 16 PHE B N 1
ATOM 1489 C CA . PHE B 1 16 ? -17.484 -25.75 17.484 1 28.44 16 PHE B CA 1
ATOM 1490 C C . PHE B 1 16 ? -16.172 -25.625 18.234 1 28.44 16 PHE B C 1
ATOM 1492 O O . PHE B 1 16 ? -15.945 -24.641 18.953 1 28.44 16 PHE B O 1
ATOM 1499 N N . THR B 1 17 ? -15.742 -26.703 18.891 1 29.69 17 THR B N 1
ATOM 1500 C CA . THR B 1 17 ? -14.398 -26.688 19.469 1 29.69 17 THR B CA 1
ATOM 1501 C C . THR B 1 17 ? -13.383 -26.172 18.453 1 29.69 17 THR B C 1
ATOM 1503 O O . THR B 1 17 ? -13.188 -26.797 17.391 1 29.69 17 THR B O 1
ATOM 1506 N N . ARG B 1 18 ? -13.266 -24.891 18.344 1 28.52 18 ARG B N 1
ATOM 1507 C CA . ARG B 1 18 ? -12.172 -24.297 17.594 1 28.52 18 ARG B CA 1
ATOM 1508 C C . ARG B 1 18 ? -10.828 -24.875 18.031 1 28.52 18 ARG B C 1
ATOM 1510 O O . ARG B 1 18 ? -10.43 -24.734 19.188 1 28.52 18 ARG B O 1
ATOM 1517 N N . THR B 1 19 ? -10.5 -26.078 17.484 1 30.98 19 THR B N 1
ATOM 1518 C CA . THR B 1 19 ? -9.188 -26.688 17.719 1 30.98 19 THR B CA 1
ATOM 1519 C C . THR B 1 19 ? -8.102 -25.609 17.766 1 30.98 19 THR B C 1
ATOM 1521 O O . THR B 1 19 ? -8.117 -24.688 16.969 1 30.98 19 THR B O 1
ATOM 1524 N N . PRO B 1 20 ? -7.473 -25.438 18.859 1 30.89 20 PRO B N 1
ATOM 1525 C CA . PRO B 1 20 ? -6.348 -24.516 19.031 1 30.89 20 PRO B CA 1
ATOM 1526 C C . PRO B 1 20 ? -5.43 -24.484 17.812 1 30.89 20 PRO B C 1
ATOM 1528 O O . PRO B 1 20 ? -5.332 -25.469 17.078 1 30.89 20 PRO B O 1
ATOM 1531 N N . ALA B 1 21 ? -5.09 -23.266 17.422 1 34.25 21 ALA B N 1
ATOM 1532 C CA . ALA B 1 21 ? -4.105 -22.984 16.375 1 34.25 21 ALA B CA 1
ATOM 1533 C C . ALA B 1 21 ? -2.836 -23.797 16.578 1 34.25 21 ALA B C 1
ATOM 1535 O O . ALA B 1 21 ? -1.949 -23.391 17.344 1 34.25 21 ALA B O 1
ATOM 1536 N N . THR B 1 22 ? -2.939 -25.047 17.047 1 30.11 22 THR B N 1
ATOM 1537 C CA . THR B 1 22 ? -1.759 -25.875 17.234 1 30.11 22 THR B CA 1
ATOM 1538 C C . THR B 1 22 ? -0.709 -25.578 16.172 1 30.11 22 THR B C 1
ATOM 1540 O O . THR B 1 22 ? -1.004 -24.938 15.164 1 30.11 22 THR B O 1
ATOM 1543 N N . GLN B 1 23 ? 0.284 -26.609 15.977 1 32.06 23 GLN B N 1
ATOM 1544 C CA . GLN B 1 23 ? 1.492 -26.734 15.172 1 32.06 23 GLN B CA 1
ATOM 1545 C C . GLN B 1 23 ? 1.206 -26.438 13.703 1 32.06 23 GLN B C 1
ATOM 1547 O O . GLN B 1 23 ? 0.589 -27.25 13.008 1 32.06 23 GLN B O 1
ATOM 1552 N N . ALA B 1 24 ? 0.812 -25.297 13.422 1 34.75 24 ALA B N 1
ATOM 1553 C CA . ALA B 1 24 ? 0.779 -25.031 11.984 1 34.75 24 ALA B CA 1
ATOM 1554 C C . ALA B 1 24 ? 1.835 -25.859 11.25 1 34.75 24 ALA B C 1
ATOM 1556 O O . ALA B 1 24 ? 3.035 -25.688 11.484 1 34.75 24 ALA B O 1
ATOM 1557 N N . GLU B 1 25 ? 1.575 -27.125 11.023 1 32.5 25 GLU B N 1
ATOM 1558 C CA . GLU B 1 25 ? 2.307 -28.094 10.219 1 32.5 25 GLU B CA 1
ATOM 1559 C C . GLU B 1 25 ? 3.027 -27.406 9.055 1 32.5 25 GLU B C 1
ATOM 1561 O O . GLU B 1 25 ? 2.545 -26.422 8.516 1 32.5 25 GLU B O 1
ATOM 1566 N N . LYS B 1 26 ? 4.387 -27.469 9.023 1 36.59 26 LYS B N 1
ATOM 1567 C CA . LYS B 1 26 ? 5.172 -27.375 7.793 1 36.59 26 LYS B CA 1
ATOM 1568 C C . LYS B 1 26 ? 4.348 -27.797 6.578 1 36.59 26 LYS B C 1
ATOM 1570 O O . LYS B 1 26 ? 4.305 -28.969 6.234 1 36.59 26 LYS B O 1
ATOM 1575 N N . GLN B 1 27 ? 3.055 -27.406 6.648 1 36.69 27 GLN B N 1
ATOM 1576 C CA . GLN B 1 27 ? 2.324 -27.812 5.453 1 36.69 27 GLN B CA 1
ATOM 1577 C C . GLN B 1 27 ? 3.18 -27.656 4.203 1 36.69 27 GLN B C 1
ATOM 1579 O O . GLN B 1 27 ? 3.488 -26.531 3.797 1 36.69 27 GLN B O 1
ATOM 1584 N N . HIS B 1 28 ? 4.066 -28.516 3.975 1 39.06 28 HIS B N 1
ATOM 1585 C CA . HIS B 1 28 ? 4.645 -28.734 2.654 1 39.06 28 HIS B CA 1
ATOM 1586 C C . HIS B 1 28 ? 3.648 -28.406 1.551 1 39.06 28 HIS B C 1
ATOM 1588 O O . HIS B 1 28 ? 2.449 -28.656 1.693 1 39.06 28 HIS B O 1
ATOM 1594 N N . LEU B 1 29 ? 3.67 -27.219 1.08 1 46.53 29 LEU B N 1
ATOM 1595 C CA . LEU B 1 29 ? 2.887 -26.953 -0.121 1 46.53 29 LEU B CA 1
ATOM 1596 C C . LEU B 1 29 ? 2.352 -28.25 -0.718 1 46.53 29 LEU B C 1
ATOM 1598 O O . LEU B 1 29 ? 3.1 -29.219 -0.892 1 46.53 29 LEU B O 1
ATOM 1602 N N . PRO B 1 30 ? 1.272 -28.672 -0.543 1 45.41 30 PRO B N 1
ATOM 1603 C CA . PRO B 1 30 ? 0.959 -29.828 -1.403 1 45.41 30 PRO B CA 1
ATOM 1604 C C . PRO B 1 30 ? 1.601 -29.719 -2.785 1 45.41 30 PRO B C 1
ATOM 1606 O O . PRO B 1 30 ? 1.207 -28.859 -3.588 1 45.41 30 PRO B O 1
ATOM 1609 N N . PRO B 1 31 ? 2.969 -29.938 -2.92 1 48.03 31 PRO B N 1
ATOM 1610 C CA . PRO B 1 31 ? 3.977 -30.016 -3.979 1 48.03 31 PRO B CA 1
ATOM 1611 C C . PRO B 1 31 ? 3.4 -30.5 -5.309 1 48.03 31 PRO B C 1
ATOM 1613 O O . PRO B 1 31 ? 3.836 -30.047 -6.371 1 48.03 31 PRO B O 1
ATOM 1616 N N . GLN B 1 32 ? 2.627 -31.516 -5.242 1 52.91 32 GLN B N 1
ATOM 1617 C CA . GLN B 1 32 ? 2.799 -32.406 -6.383 1 52.91 32 GLN B CA 1
ATOM 1618 C C . GLN B 1 32 ? 2.225 -31.797 -7.652 1 52.91 32 GLN B C 1
ATOM 1620 O O . GLN B 1 32 ? 2.836 -31.875 -8.719 1 52.91 32 GLN B O 1
ATOM 1625 N N . MET B 1 33 ? 1.034 -31.25 -7.445 1 54.06 33 MET B N 1
ATOM 1626 C CA . MET B 1 33 ? 0.452 -30.859 -8.727 1 54.06 33 MET B CA 1
ATOM 1627 C C . MET B 1 33 ? 1.099 -29.578 -9.258 1 54.06 33 MET B C 1
ATOM 1629 O O . MET B 1 33 ? 1.451 -29.5 -10.43 1 54.06 33 MET B O 1
ATOM 1633 N N . VAL B 1 34 ? 1.194 -28.531 -8.398 1 60.09 34 VAL B N 1
ATOM 1634 C CA . VAL B 1 34 ? 1.806 -27.281 -8.875 1 60.09 34 VAL B CA 1
ATOM 1635 C C . VAL B 1 34 ? 3.277 -27.531 -9.203 1 60.09 34 VAL B C 1
ATOM 1637 O O . VAL B 1 34 ? 3.775 -27.062 -10.227 1 60.09 34 VAL B O 1
ATOM 1640 N N . GLU B 1 35 ? 3.721 -28.359 -8.398 1 62.25 35 GLU B N 1
ATOM 1641 C CA . GLU B 1 35 ? 5.109 -28.734 -8.648 1 62.25 35 GLU B CA 1
ATOM 1642 C C . GLU B 1 35 ? 5.246 -29.516 -9.953 1 62.25 35 GLU B C 1
ATOM 1644 O O . GLU B 1 35 ? 6.168 -29.266 -10.734 1 62.25 35 GLU B O 1
ATOM 1649 N N . THR B 1 36 ? 4.289 -30.391 -10.016 1 61.81 36 THR B N 1
ATOM 1650 C CA . THR B 1 36 ? 4.379 -31.203 -11.219 1 61.81 36 THR B CA 1
ATOM 1651 C C . THR B 1 36 ? 4.094 -30.359 -12.461 1 61.81 36 THR B C 1
ATOM 1653 O O . THR B 1 36 ? 4.719 -30.547 -13.508 1 61.81 36 THR B O 1
ATOM 1656 N N . SER B 1 37 ? 3.176 -29.406 -12.312 1 64.06 37 SER B N 1
ATOM 1657 C CA . SER B 1 37 ? 2.826 -28.625 -13.484 1 64.06 37 SER B CA 1
ATOM 1658 C C . SER B 1 37 ? 3.9 -27.578 -13.797 1 64.06 37 SER B C 1
ATOM 1660 O O . SER B 1 37 ? 4.188 -27.297 -14.961 1 64.06 37 SER B O 1
ATOM 1662 N N . LEU B 1 38 ? 4.48 -27.125 -12.727 1 69.81 38 LEU B N 1
ATOM 1663 C CA . LEU B 1 38 ? 5.488 -26.094 -12.938 1 69.81 38 LEU B CA 1
ATOM 1664 C C . LEU B 1 38 ? 6.875 -26.703 -13.078 1 69.81 38 LEU B C 1
ATOM 1666 O O . LEU B 1 38 ? 7.754 -26.125 -13.719 1 69.81 38 LEU B O 1
ATOM 1670 N N . ALA B 1 39 ? 7.074 -27.844 -12.516 1 63 39 ALA B N 1
ATOM 1671 C CA . ALA B 1 39 ? 8.398 -28.438 -12.492 1 63 39 ALA B CA 1
ATOM 1672 C C . ALA B 1 39 ? 8.672 -29.219 -13.773 1 63 39 ALA B C 1
ATOM 1674 O O . ALA B 1 39 ? 9.836 -29.422 -14.156 1 63 39 ALA B O 1
ATOM 1675 N N . GLY B 1 40 ? 7.633 -29.672 -14.445 1 55.97 40 GLY B N 1
ATOM 1676 C CA . GLY B 1 40 ? 7.902 -30.359 -15.703 1 55.97 40 GLY B CA 1
ATOM 1677 C C . GLY B 1 40 ? 8.445 -29.438 -16.781 1 55.97 40 GLY B C 1
ATOM 1678 O O . GLY B 1 40 ? 8.539 -28.219 -16.562 1 55.97 40 GLY B O 1
ATOM 1679 N N . PRO B 1 41 ? 9.195 -30 -17.781 1 52.75 41 PRO B N 1
ATOM 1680 C CA . PRO B 1 41 ? 9.578 -29.156 -18.906 1 52.75 41 PRO B CA 1
ATOM 1681 C C . PRO B 1 41 ? 8.461 -28.219 -19.344 1 52.75 41 PRO B C 1
ATOM 1683 O O . PRO B 1 41 ? 7.277 -28.547 -19.219 1 52.75 41 PRO B O 1
ATOM 1686 N N . PRO B 1 42 ? 8.867 -26.859 -19.406 1 50.5 42 PRO B N 1
ATOM 1687 C CA . PRO B 1 42 ? 7.812 -25.969 -19.891 1 50.5 42 PRO B CA 1
ATOM 1688 C C . PRO B 1 42 ? 6.859 -26.641 -20.875 1 50.5 42 PRO B C 1
ATOM 1690 O O . PRO B 1 42 ? 7.297 -27.203 -21.875 1 50.5 42 PRO B O 1
ATOM 1693 N N . ALA B 1 43 ? 5.992 -27.281 -20.359 1 49.06 43 ALA B N 1
ATOM 1694 C CA . ALA B 1 43 ? 5.027 -27.875 -21.297 1 49.06 43 ALA B CA 1
ATOM 1695 C C . ALA B 1 43 ? 4.586 -26.859 -22.344 1 49.06 43 ALA B C 1
ATOM 1697 O O . ALA B 1 43 ? 4.586 -25.641 -22.078 1 49.06 43 ALA B O 1
ATOM 1698 N N . ALA B 1 44 ? 4.559 -27.328 -23.578 1 49.5 44 ALA B N 1
ATOM 1699 C CA . ALA B 1 44 ? 4.133 -26.625 -24.781 1 49.5 44 ALA B CA 1
ATOM 1700 C C . ALA B 1 44 ? 2.781 -25.953 -24.578 1 49.5 44 ALA B C 1
ATOM 1702 O O . ALA B 1 44 ? 2.328 -25.188 -25.422 1 49.5 44 ALA B O 1
ATOM 1703 N N . SER B 1 45 ? 2.062 -26.359 -23.438 1 56.25 45 SER B N 1
ATOM 1704 C CA . SER B 1 45 ? 0.733 -25.75 -23.438 1 56.25 45 SER B CA 1
ATOM 1705 C C . SER B 1 45 ? 0.529 -24.875 -22.203 1 56.25 45 SER B C 1
ATOM 1707 O O . SER B 1 45 ? 1.048 -25.188 -21.125 1 56.25 45 SER B O 1
ATOM 1709 N N . PRO B 1 46 ? -0.057 -23.75 -22.391 1 61.88 46 PRO B N 1
ATOM 1710 C CA . PRO B 1 46 ? -0.444 -22.875 -21.281 1 61.88 46 PRO B CA 1
ATOM 1711 C C . PRO B 1 46 ? -1.24 -23.625 -20.203 1 61.88 46 PRO B C 1
ATOM 1713 O O . PRO B 1 46 ? -1.905 -24.609 -20.5 1 61.88 46 PRO B O 1
ATOM 1716 N N . LEU B 1 47 ? -0.955 -23.344 -18.875 1 70.5 47 LEU B N 1
ATOM 1717 C CA . LEU B 1 47 ? -1.711 -23.906 -17.766 1 70.5 47 LEU B CA 1
ATOM 1718 C C . LEU B 1 47 ? -3.211 -23.766 -18 1 70.5 47 LEU B C 1
ATOM 1720 O O . LEU B 1 47 ? -3.68 -22.719 -18.453 1 70.5 47 LEU B O 1
ATOM 1724 N N . GLY B 1 48 ? -3.902 -24.828 -18 1 74.44 48 GLY B N 1
ATOM 1725 C CA . GLY B 1 48 ? -5.352 -24.812 -18.109 1 74.44 48 GLY B CA 1
ATOM 1726 C C . GLY B 1 48 ? -6.031 -24.25 -16.875 1 74.44 48 GLY B C 1
ATOM 1727 O O . GLY B 1 48 ? -5.363 -23.75 -15.961 1 74.44 48 GLY B O 1
ATOM 1728 N N . GLY B 1 49 ? -7.363 -24.094 -16.875 1 73.94 49 GLY B N 1
ATOM 1729 C CA . GLY B 1 49 ? -8.18 -23.547 -15.812 1 73.94 49 GLY B CA 1
ATOM 1730 C C . GLY B 1 49 ? -7.957 -24.234 -14.477 1 73.94 49 GLY B C 1
ATOM 1731 O O . GLY B 1 49 ? -7.82 -23.578 -13.445 1 73.94 49 GLY B O 1
ATOM 1732 N N . SER B 1 50 ? -7.938 -25.562 -14.445 1 75.62 50 SER B N 1
ATOM 1733 C CA . SER B 1 50 ? -7.723 -26.312 -13.219 1 75.62 50 SER B CA 1
ATOM 1734 C C . SER B 1 50 ? -6.344 -26.031 -12.633 1 75.62 50 SER B C 1
ATOM 1736 O O . SER B 1 50 ? -6.188 -25.969 -11.406 1 75.62 50 SER B O 1
ATOM 1738 N N . ASP B 1 51 ? -5.469 -25.875 -13.461 1 80.75 51 ASP B N 1
ATOM 1739 C CA . ASP B 1 51 ? -4.125 -25.547 -12.992 1 80.75 51 ASP B CA 1
ATOM 1740 C C . ASP B 1 51 ? -4.098 -24.156 -12.352 1 80.75 51 ASP B C 1
ATOM 1742 O O . ASP B 1 51 ? -3.465 -23.953 -11.312 1 80.75 51 ASP B O 1
ATOM 1746 N N . LYS B 1 52 ? -4.879 -23.25 -12.938 1 85.81 52 LYS B N 1
ATOM 1747 C CA . LYS B 1 52 ? -4.941 -21.906 -12.391 1 85.81 52 LYS B CA 1
ATOM 1748 C C . LYS B 1 52 ? -5.652 -21.891 -11.039 1 85.81 52 LYS B C 1
ATOM 1750 O O . LYS B 1 52 ? -5.238 -21.172 -10.125 1 85.81 52 LYS B O 1
ATOM 1755 N N . GLU B 1 53 ? -6.609 -22.766 -10.938 1 87 53 GLU B N 1
ATOM 1756 C CA . GLU B 1 53 ? -7.316 -22.875 -9.664 1 87 53 GLU B CA 1
ATOM 1757 C C . GLU B 1 53 ? -6.41 -23.453 -8.578 1 87 53 GLU B 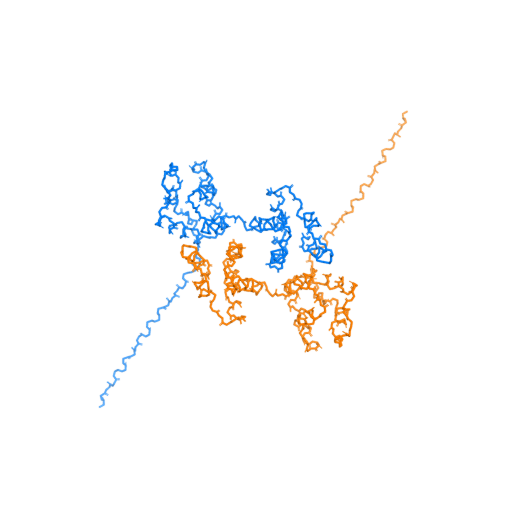C 1
ATOM 1759 O O . GLU B 1 53 ? -6.453 -23.016 -7.43 1 87 53 GLU B O 1
ATOM 1764 N N . ALA B 1 54 ? -5.664 -24.406 -8.914 1 85.19 54 ALA B N 1
ATOM 1765 C CA . ALA B 1 54 ? -4.738 -25 -7.961 1 85.19 54 ALA B CA 1
ATOM 1766 C C . ALA B 1 54 ? -3.688 -24 -7.504 1 85.19 54 ALA B C 1
ATOM 1768 O O . ALA B 1 54 ? -3.336 -23.953 -6.324 1 85.19 54 ALA B O 1
ATOM 1769 N N . ILE B 1 55 ? -3.215 -23.203 -8.406 1 87.38 55 ILE B N 1
ATOM 1770 C CA . ILE B 1 55 ? -2.225 -22.188 -8.094 1 87.38 55 ILE B CA 1
ATOM 1771 C C . ILE B 1 55 ? -2.842 -21.141 -7.168 1 87.38 55 ILE B C 1
ATOM 1773 O O . ILE B 1 55 ? -2.234 -20.75 -6.168 1 87.38 55 ILE B O 1
ATOM 1777 N N . LEU B 1 56 ? -3.994 -20.766 -7.535 1 89.94 56 LEU B N 1
ATOM 1778 C CA . LEU B 1 56 ? -4.73 -19.797 -6.723 1 89.94 56 LEU B CA 1
ATOM 1779 C C . LEU B 1 56 ? -4.855 -20.281 -5.285 1 89.94 56 LEU B C 1
ATOM 1781 O O . LEU B 1 56 ? -4.512 -19.562 -4.348 1 89.94 56 LEU B O 1
ATOM 1785 N N . GLU B 1 57 ? -5.281 -21.453 -5.148 1 88.38 57 GLU B N 1
ATOM 1786 C CA . GLU B 1 57 ? -5.492 -22.016 -3.814 1 88.38 57 GLU B CA 1
ATOM 1787 C C . GLU B 1 57 ? -4.176 -22.109 -3.043 1 88.38 57 GLU B C 1
ATOM 1789 O O . GLU B 1 57 ? -4.113 -21.734 -1.868 1 88.38 57 GLU B O 1
ATOM 1794 N N . LEU B 1 58 ? -3.217 -22.547 -3.689 1 87.38 58 LEU B N 1
ATOM 1795 C CA . LEU B 1 58 ? -1.914 -22.734 -3.061 1 87.38 58 LEU B CA 1
ATOM 1796 C C . LEU B 1 58 ? -1.354 -21.406 -2.564 1 87.38 58 LEU B C 1
ATOM 1798 O O . LEU B 1 58 ? -0.894 -21.312 -1.424 1 87.38 58 LEU B O 1
ATOM 1802 N N . ILE B 1 59 ? -1.464 -20.422 -3.357 1 90.88 59 ILE B N 1
ATOM 1803 C CA . ILE B 1 59 ? -0.81 -19.141 -3.08 1 90.88 59 ILE B CA 1
ATOM 1804 C C . ILE B 1 59 ? -1.618 -18.359 -2.047 1 90.88 59 ILE B C 1
ATOM 1806 O O . ILE B 1 59 ? -1.052 -17.781 -1.118 1 90.88 59 ILE B O 1
ATOM 1810 N N . THR B 1 60 ? -2.891 -18.422 -2.135 1 90.94 60 THR B N 1
ATOM 1811 C CA . THR B 1 60 ? -3.721 -17.578 -1.281 1 90.94 60 THR B CA 1
ATOM 1812 C C . THR B 1 60 ? -3.877 -18.203 0.104 1 90.94 60 THR B C 1
ATOM 1814 O O . THR B 1 60 ? -4.242 -17.516 1.061 1 90.94 60 THR B O 1
ATOM 1817 N N . SER B 1 61 ? -3.516 -19.422 0.254 1 89.88 61 SER B N 1
ATOM 1818 C CA . SER B 1 61 ? -3.648 -20.078 1.544 1 89.88 61 SER B CA 1
ATOM 1819 C C . SER B 1 61 ? -2.361 -19.984 2.357 1 89.88 61 SER B C 1
ATOM 1821 O O . SER B 1 61 ? -2.283 -20.5 3.475 1 89.88 61 SER B O 1
ATOM 1823 N N . ARG B 1 62 ? -1.48 -19.234 1.873 1 88.88 62 ARG B N 1
ATOM 1824 C CA . ARG B 1 62 ? -0.17 -19.156 2.51 1 88.88 62 ARG B CA 1
ATOM 1825 C C . ARG B 1 62 ? 0.18 -17.719 2.871 1 88.88 62 ARG B C 1
ATOM 1827 O O . ARG B 1 62 ? -0.181 -16.797 2.15 1 88.88 62 ARG B O 1
ATOM 1834 N N . SER B 1 63 ? 0.893 -17.656 3.996 1 90.06 63 SER B N 1
ATOM 1835 C CA . SER B 1 63 ? 1.47 -16.375 4.352 1 90.06 63 SER B CA 1
ATOM 1836 C C . SER B 1 63 ? 2.65 -16.031 3.449 1 90.06 63 SER B C 1
ATOM 1838 O O . SER B 1 63 ? 3.176 -16.891 2.746 1 90.06 63 SER B O 1
ATOM 1840 N N . ASN B 1 64 ? 2.979 -14.805 3.492 1 92.94 64 ASN B N 1
ATOM 1841 C CA . ASN B 1 64 ? 4.145 -14.406 2.707 1 92.94 64 ASN B CA 1
ATOM 1842 C C . ASN B 1 64 ? 5.383 -15.211 3.104 1 92.94 64 ASN B C 1
ATOM 1844 O O . ASN B 1 64 ? 6.152 -15.641 2.242 1 92.94 64 ASN B O 1
ATOM 1848 N N . ARG B 1 65 ? 5.562 -15.375 4.395 1 91.88 65 ARG B N 1
ATOM 1849 C CA . ARG B 1 65 ? 6.703 -16.156 4.863 1 91.88 65 ARG B CA 1
ATOM 1850 C C . ARG B 1 65 ? 6.691 -17.547 4.262 1 91.88 65 ARG B C 1
ATOM 1852 O O . ARG B 1 65 ? 7.715 -18.031 3.775 1 91.88 65 ARG B O 1
ATOM 1859 N N . GLN B 1 66 ? 5.555 -18.203 4.238 1 91.12 66 GLN B N 1
ATOM 1860 C CA . GLN B 1 66 ? 5.406 -19.531 3.666 1 91.12 66 GLN B CA 1
ATOM 1861 C C . GLN B 1 66 ? 5.676 -19.516 2.164 1 91.12 66 GLN B C 1
ATOM 1863 O O . GLN B 1 66 ? 6.297 -20.438 1.633 1 91.12 66 GLN B O 1
ATOM 1868 N N . ARG B 1 67 ? 5.277 -18.516 1.531 1 93.62 67 ARG B N 1
ATOM 1869 C CA . ARG B 1 67 ? 5.516 -18.406 0.095 1 93.62 67 ARG B CA 1
ATOM 1870 C C . ARG B 1 67 ? 7.004 -18.266 -0.206 1 93.62 67 ARG B C 1
ATOM 1872 O O . ARG B 1 67 ? 7.496 -18.797 -1.198 1 93.62 67 ARG B O 1
ATOM 1879 N N . GLN B 1 68 ? 7.645 -17.547 0.678 1 94.44 68 GLN B N 1
ATOM 1880 C CA . GLN B 1 68 ? 9.086 -17.453 0.5 1 94.44 68 GLN B CA 1
ATOM 1881 C C . GLN B 1 68 ? 9.766 -18.797 0.67 1 94.44 68 GLN B C 1
ATOM 1883 O O . GLN B 1 68 ? 10.703 -19.125 -0.055 1 94.44 68 GLN B O 1
ATOM 1888 N N . GLU B 1 69 ? 9.281 -19.578 1.552 1 93.06 69 GLU B N 1
ATOM 1889 C CA . GLU B 1 69 ? 9.805 -20.922 1.752 1 93.06 69 GLU B CA 1
ATOM 1890 C C . GLU B 1 69 ? 9.555 -21.797 0.53 1 93.06 69 GLU B C 1
ATOM 1892 O O . GLU B 1 69 ? 10.406 -22.594 0.146 1 93.06 69 GLU B O 1
ATOM 1897 N N . ILE B 1 70 ? 8.43 -21.625 -0.055 1 91.31 70 ILE B N 1
ATOM 1898 C CA . ILE B 1 70 ? 8.07 -22.391 -1.252 1 91.31 70 ILE B CA 1
ATOM 1899 C C . ILE B 1 70 ? 9.023 -22.031 -2.389 1 91.31 70 ILE B C 1
ATOM 1901 O O . ILE B 1 70 ? 9.5 -22.906 -3.115 1 91.31 70 ILE B O 1
ATOM 1905 N N . ILE B 1 71 ? 9.297 -20.781 -2.52 1 92.88 71 ILE B N 1
ATOM 1906 C CA . ILE B 1 71 ? 10.211 -20.312 -3.549 1 92.88 71 ILE B CA 1
ATOM 1907 C C . ILE B 1 71 ? 11.586 -20.953 -3.355 1 92.88 71 ILE B C 1
ATOM 1909 O O . ILE B 1 71 ? 12.164 -21.5 -4.305 1 92.88 71 ILE B O 1
ATOM 1913 N N . GLN B 1 72 ? 12.031 -20.969 -2.154 1 93.88 72 GLN B N 1
ATOM 1914 C CA . GLN B 1 72 ? 13.336 -21.547 -1.845 1 93.88 72 GLN B CA 1
ATOM 1915 C C . GLN B 1 72 ? 13.344 -23.062 -2.068 1 93.88 72 GLN B C 1
ATOM 1917 O O . GLN B 1 72 ? 14.297 -23.609 -2.633 1 93.88 72 GLN B O 1
ATOM 1922 N N . SER B 1 73 ? 12.32 -23.734 -1.668 1 91.06 73 SER B N 1
ATOM 1923 C CA . SER B 1 73 ? 12.219 -25.188 -1.831 1 91.06 73 SER B CA 1
ATOM 1924 C C . SER B 1 73 ? 12.164 -25.562 -3.305 1 91.06 73 SER B C 1
ATOM 1926 O O . SER B 1 73 ? 12.766 -26.562 -3.715 1 91.06 73 SER B O 1
ATOM 1928 N N . TYR B 1 74 ? 11.438 -24.828 -4.062 1 90.69 74 TYR B N 1
ATOM 1929 C CA . TYR B 1 74 ? 11.32 -25.062 -5.5 1 90.69 74 TYR B CA 1
ATOM 1930 C C . TYR B 1 74 ? 12.688 -24.984 -6.176 1 90.69 74 TYR B C 1
ATOM 1932 O O . TYR B 1 74 ? 13.031 -25.828 -7 1 90.69 74 TYR B O 1
ATOM 1940 N N . LYS B 1 75 ? 13.445 -24.016 -5.773 1 91.44 75 LYS B N 1
ATOM 1941 C CA . LYS B 1 75 ? 14.797 -23.844 -6.305 1 91.44 75 LYS B CA 1
ATOM 1942 C C . LYS B 1 75 ? 15.695 -25 -5.887 1 91.44 75 LYS B C 1
ATOM 1944 O O . LYS B 1 75 ? 16.438 -25.547 -6.707 1 91.44 75 LYS B O 1
ATOM 1949 N N . SER B 1 76 ? 15.555 -25.328 -4.719 1 91.88 76 SER B N 1
ATOM 1950 C CA . SER B 1 76 ? 16.391 -26.406 -4.184 1 91.88 76 SER B CA 1
ATOM 1951 C C . SER B 1 76 ? 16.047 -27.75 -4.832 1 91.88 76 SER B C 1
ATOM 1953 O O . SER B 1 76 ? 16.953 -28.531 -5.145 1 91.88 76 SER B O 1
ATOM 1955 N N . LEU B 1 77 ? 14.828 -28.062 -5.102 1 89 77 LEU B N 1
ATOM 1956 C CA . LEU B 1 77 ? 14.367 -29.359 -5.59 1 89 77 LEU B CA 1
ATOM 1957 C C . LEU B 1 77 ? 14.531 -29.453 -7.105 1 89 77 LEU B C 1
ATOM 1959 O O . LEU B 1 77 ? 14.859 -30.531 -7.629 1 89 77 LEU B O 1
ATOM 1963 N N . TYR B 1 78 ? 14.281 -28.328 -7.758 1 88.06 78 TYR B N 1
ATOM 1964 C CA . TYR B 1 78 ? 14.188 -28.422 -9.211 1 88.06 78 TYR B CA 1
ATOM 1965 C C . TYR B 1 78 ? 15.281 -27.609 -9.883 1 88.06 78 TYR B C 1
ATOM 1967 O O . TYR B 1 78 ? 15.469 -27.703 -11.102 1 88.06 78 TYR B O 1
ATOM 1975 N N . GLY B 1 79 ? 15.984 -26.781 -9.148 1 91.06 79 GLY B N 1
ATOM 1976 C CA . GLY B 1 79 ? 17.016 -25.922 -9.711 1 91.06 79 GLY B CA 1
ATOM 1977 C C . GLY B 1 79 ? 16.469 -24.828 -10.602 1 91.06 79 GLY B C 1
ATOM 1978 O O . GLY B 1 79 ? 17.156 -24.359 -11.516 1 91.06 79 GLY B O 1
ATOM 1979 N N . LYS B 1 80 ? 15.148 -24.516 -10.414 1 91.88 80 LYS B N 1
ATOM 1980 C CA . LYS B 1 80 ? 14.453 -23.562 -11.258 1 91.88 80 LYS B CA 1
ATOM 1981 C C . LYS B 1 80 ? 13.953 -22.375 -10.438 1 91.88 80 LYS B C 1
ATOM 1983 O O . LYS B 1 80 ? 13.875 -22.453 -9.211 1 91.88 80 LYS B O 1
ATOM 1988 N N . ASP B 1 81 ? 13.617 -21.281 -11.219 1 93.31 81 ASP B N 1
ATOM 1989 C CA . ASP B 1 81 ? 13.016 -20.094 -10.633 1 93.31 81 ASP B CA 1
ATOM 1990 C C . ASP B 1 81 ? 11.492 -20.141 -10.727 1 93.31 81 ASP B C 1
ATOM 1992 O O . ASP B 1 81 ? 10.922 -19.969 -11.805 1 93.31 81 ASP B O 1
ATOM 1996 N N . LEU B 1 82 ? 10.953 -20.344 -9.562 1 91.25 82 LEU B N 1
ATOM 1997 C CA . LEU B 1 82 ? 9.5 -20.484 -9.516 1 91.25 82 LEU B CA 1
ATOM 1998 C C . LEU B 1 82 ? 8.812 -19.25 -10.094 1 91.25 82 LEU B C 1
ATOM 2000 O O . LEU B 1 82 ? 7.824 -19.375 -10.82 1 91.25 82 LEU B O 1
ATOM 2004 N N . ILE B 1 83 ? 9.258 -18.047 -9.766 1 93.19 83 ILE B N 1
ATOM 2005 C CA . ILE B 1 83 ? 8.648 -16.797 -10.227 1 93.19 83 ILE B CA 1
ATOM 2006 C C . ILE B 1 83 ? 8.742 -16.719 -11.75 1 93.19 83 ILE B C 1
ATOM 2008 O O . ILE B 1 83 ? 7.777 -16.344 -12.414 1 93.19 83 ILE B O 1
ATOM 2012 N N . ALA B 1 84 ? 9.859 -17.094 -12.273 1 91.81 84 ALA B N 1
ATOM 2013 C CA . ALA B 1 84 ? 10.031 -17.125 -13.719 1 91.81 84 ALA B CA 1
ATOM 2014 C C . ALA B 1 84 ? 9.062 -18.094 -14.375 1 91.81 84 ALA B C 1
ATOM 2016 O O . ALA B 1 84 ? 8.453 -17.797 -15.406 1 91.81 84 ALA B O 1
ATOM 2017 N N . ASP B 1 85 ? 8.922 -19.266 -13.797 1 89.06 85 ASP B N 1
ATOM 2018 C CA . ASP B 1 85 ? 8 -20.266 -14.336 1 89.06 85 ASP B CA 1
ATOM 2019 C C . ASP B 1 85 ? 6.559 -19.766 -14.281 1 89.06 85 ASP B C 1
ATOM 2021 O O . ASP B 1 85 ? 5.781 -20 -15.211 1 89.06 85 ASP B O 1
ATOM 2025 N N . LEU B 1 86 ? 6.219 -19.109 -13.195 1 90.94 86 LEU B N 1
ATOM 2026 C CA . LEU B 1 86 ? 4.875 -18.562 -13.062 1 90.94 86 LEU B CA 1
ATOM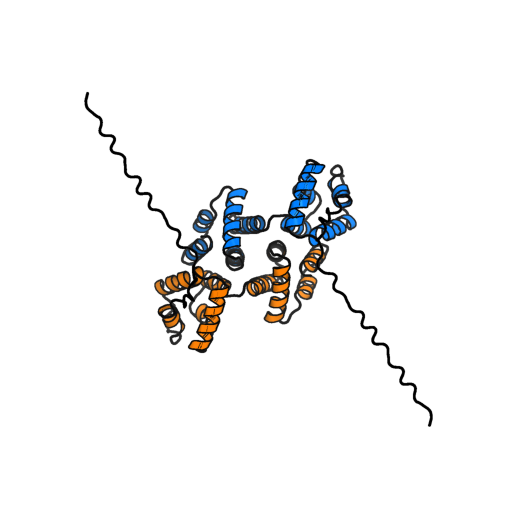 2027 C C . LEU B 1 86 ? 4.625 -17.484 -14.117 1 90.94 86 LEU B C 1
ATOM 2029 O O . LEU B 1 86 ? 3.549 -17.438 -14.711 1 90.94 86 LEU B O 1
ATOM 2033 N N . LYS B 1 87 ? 5.578 -16.656 -14.352 1 91.38 87 LYS B N 1
ATOM 2034 C CA . LYS B 1 87 ? 5.457 -15.594 -15.344 1 91.38 87 LYS B CA 1
ATOM 2035 C C . LYS B 1 87 ? 5.328 -16.172 -16.75 1 91.38 87 LYS B C 1
ATOM 2037 O O . LYS B 1 87 ? 4.684 -15.57 -17.609 1 91.38 87 LYS B O 1
ATOM 2042 N N . TYR B 1 88 ? 5.941 -17.297 -16.969 1 87.44 88 TYR B N 1
ATOM 2043 C CA . TYR B 1 88 ? 5.848 -17.984 -18.25 1 87.44 88 TYR B CA 1
ATOM 2044 C C . TYR B 1 88 ? 4.453 -18.562 -18.469 1 87.44 88 TYR B C 1
ATOM 2046 O O . TYR B 1 88 ? 3.91 -18.5 -19.578 1 87.44 88 TYR B O 1
ATOM 2054 N N . GLU B 1 89 ? 3.914 -19.078 -17.406 1 84.56 89 GLU B N 1
ATOM 2055 C CA . GLU B 1 89 ? 2.676 -19.859 -17.484 1 84.56 89 GLU B CA 1
ATOM 2056 C C . GLU B 1 89 ? 1.454 -18.938 -17.422 1 84.56 89 GLU B C 1
ATOM 2058 O O . GLU B 1 89 ? 0.395 -19.266 -17.953 1 84.56 89 GLU B O 1
ATOM 2063 N N . LEU B 1 90 ? 1.584 -17.891 -16.719 1 89.06 90 LEU B N 1
ATOM 2064 C CA . LEU B 1 90 ? 0.444 -17.016 -16.453 1 89.06 90 LEU B CA 1
ATOM 2065 C C . LEU B 1 90 ? 0.566 -15.711 -17.203 1 89.06 90 LEU B C 1
ATOM 2067 O O . LEU B 1 90 ? 1.667 -15.312 -17.594 1 89.06 90 LEU B O 1
ATOM 2071 N N . THR B 1 91 ? -0.687 -15.141 -17.469 1 88.62 91 THR B N 1
ATOM 2072 C CA . THR B 1 91 ? -0.683 -13.875 -18.188 1 88.62 91 THR B CA 1
ATOM 2073 C C . THR B 1 91 ? -1.666 -12.891 -17.547 1 88.62 91 THR B C 1
ATOM 2075 O O . THR B 1 91 ? -2.514 -13.289 -16.75 1 88.62 91 THR B O 1
ATOM 2078 N N . GLY B 1 92 ? -1.334 -11.539 -17.719 1 91.81 92 GLY B N 1
ATOM 2079 C CA . GLY B 1 92 ? -2.291 -10.492 -17.391 1 91.81 92 GLY B CA 1
ATOM 2080 C C . GLY B 1 92 ? -2.363 -10.195 -15.906 1 91.81 92 GLY B C 1
ATOM 2081 O O . GLY B 1 92 ? -1.358 -10.297 -15.195 1 91.81 92 GLY B O 1
ATOM 2082 N N . LYS B 1 93 ? -3.514 -9.766 -15.477 1 92.69 93 LYS B N 1
ATOM 2083 C CA . LYS B 1 93 ? -3.717 -9.289 -14.117 1 92.69 93 LYS B CA 1
ATOM 2084 C C . LYS B 1 93 ? -3.588 -10.43 -13.109 1 92.69 93 LYS B C 1
ATOM 2086 O O . LYS B 1 93 ? -3.141 -10.227 -11.984 1 92.69 93 LYS B O 1
ATOM 2091 N N . PHE B 1 94 ? -3.988 -11.617 -13.586 1 93 94 PHE B N 1
ATOM 2092 C CA . PHE B 1 94 ? -3.82 -12.781 -12.719 1 93 94 PHE B CA 1
ATOM 2093 C C . PHE B 1 94 ? -2.346 -13.039 -12.445 1 93 94 PHE B C 1
ATOM 2095 O O . PHE B 1 94 ? -1.948 -13.234 -11.289 1 93 94 PHE B O 1
ATOM 2102 N N . GLU B 1 95 ? -1.546 -13 -13.414 1 94 95 GLU B N 1
ATOM 2103 C CA . GLU B 1 95 ? -0.099 -13.133 -13.281 1 94 95 GLU B CA 1
ATOM 2104 C C . GLU B 1 95 ? 0.473 -12.07 -12.352 1 94 95 GLU B C 1
ATOM 2106 O O . GLU B 1 95 ? 1.244 -12.383 -11.445 1 94 95 GLU B O 1
ATOM 2111 N N . ARG B 1 96 ? 0.071 -10.867 -12.508 1 94.38 96 ARG B N 1
ATOM 2112 C CA . ARG B 1 96 ? 0.613 -9.75 -11.734 1 94.38 96 ARG B CA 1
ATOM 2113 C C . ARG B 1 96 ? 0.311 -9.914 -10.25 1 94.38 96 ARG B C 1
ATOM 2115 O O . ARG B 1 96 ? 1.173 -9.664 -9.406 1 94.38 96 ARG B O 1
ATOM 2122 N N . LEU B 1 97 ? -0.882 -10.289 -9.984 1 95.56 97 LEU B N 1
ATOM 2123 C CA . LEU B 1 97 ? -1.277 -10.477 -8.594 1 95.56 97 LEU B CA 1
ATOM 2124 C C . LEU B 1 97 ? -0.497 -11.625 -7.953 1 95.56 97 LEU B C 1
ATOM 2126 O O . LEU B 1 97 ? 0.032 -11.484 -6.848 1 95.56 97 LEU B O 1
ATOM 2130 N N . ILE B 1 98 ? -0.371 -12.703 -8.672 1 95.06 98 ILE B N 1
ATOM 2131 C CA . ILE B 1 98 ? 0.325 -13.875 -8.141 1 95.06 98 ILE B CA 1
ATOM 2132 C C . ILE B 1 98 ? 1.8 -13.539 -7.922 1 95.06 98 ILE B C 1
ATOM 2134 O O . ILE B 1 98 ? 2.361 -13.844 -6.867 1 95.06 98 ILE B O 1
ATOM 2138 N N . VAL B 1 99 ? 2.385 -12.922 -8.875 1 95 99 VAL B N 1
ATOM 2139 C CA . VAL B 1 99 ? 3.795 -12.555 -8.758 1 95 99 VAL B CA 1
ATOM 2140 C C . VAL B 1 99 ? 3.979 -11.562 -7.613 1 95 99 VAL B C 1
ATOM 2142 O O . VAL B 1 99 ? 4.945 -11.648 -6.855 1 95 99 VAL B O 1
ATOM 2145 N N . GLY B 1 100 ? 3.055 -10.633 -7.457 1 95.5 100 GLY B N 1
ATOM 2146 C CA . GLY B 1 100 ? 3.08 -9.719 -6.324 1 95.5 100 GLY B CA 1
ATOM 2147 C C . GLY B 1 100 ? 3.039 -10.43 -4.984 1 95.5 100 GLY B C 1
ATOM 2148 O O . GLY B 1 100 ? 3.801 -10.102 -4.074 1 95.5 100 GLY B O 1
ATOM 2149 N N . LEU B 1 101 ? 2.232 -11.406 -4.883 1 95.44 101 LEU B N 1
ATOM 2150 C CA . LEU B 1 101 ? 2.08 -12.148 -3.637 1 95.44 101 LEU B CA 1
ATOM 2151 C C . LEU B 1 101 ? 3.33 -12.969 -3.338 1 95.44 101 LEU B C 1
ATOM 2153 O O . LEU B 1 101 ? 3.623 -13.258 -2.174 1 95.44 101 LEU B O 1
ATOM 2157 N N . MET B 1 102 ? 4.07 -13.312 -4.363 1 95.12 102 MET B N 1
ATOM 2158 C CA . MET B 1 102 ? 5.258 -14.141 -4.188 1 95.12 102 MET B CA 1
ATOM 2159 C C . MET B 1 102 ? 6.453 -13.297 -3.77 1 95.12 102 MET B C 1
ATOM 2161 O O . MET B 1 102 ? 7.477 -13.836 -3.332 1 95.12 102 MET B O 1
ATOM 2165 N N . ARG B 1 103 ? 6.336 -12.023 -3.881 1 95.25 103 ARG B N 1
ATOM 2166 C CA . ARG B 1 103 ? 7.418 -11.117 -3.512 1 95.25 103 ARG B CA 1
ATOM 2167 C C . ARG B 1 103 ? 7.398 -10.828 -2.014 1 95.25 103 ARG B C 1
ATOM 2169 O O . ARG B 1 103 ? 6.336 -10.602 -1.433 1 95.25 103 ARG B O 1
ATOM 2176 N N . PRO B 1 104 ? 8.711 -10.742 -1.462 1 95.81 104 PRO B N 1
ATOM 2177 C CA . PRO B 1 104 ? 8.711 -10.242 -0.086 1 95.81 104 PRO B CA 1
ATOM 2178 C C . PRO B 1 104 ? 8.078 -8.859 0.037 1 95.81 104 PRO B C 1
ATOM 2180 O O . PRO B 1 104 ? 8.219 -8.031 -0.868 1 95.81 104 PRO B O 1
ATOM 2183 N N . LEU B 1 105 ? 7.488 -8.602 1.171 1 94.56 105 LEU B N 1
ATOM 2184 C CA . LEU B 1 105 ? 6.652 -7.418 1.351 1 94.56 105 LEU B CA 1
ATOM 2185 C C . LEU B 1 105 ? 7.445 -6.148 1.059 1 94.56 105 LEU B C 1
ATOM 2187 O O . LEU B 1 105 ? 6.984 -5.285 0.309 1 94.56 105 LEU B O 1
ATOM 2191 N N . ALA B 1 106 ? 8.641 -6.02 1.611 1 96.06 106 ALA B N 1
ATOM 2192 C CA . ALA B 1 106 ? 9.453 -4.82 1.429 1 96.06 106 ALA B CA 1
ATOM 2193 C C . ALA B 1 106 ? 9.836 -4.637 -0.037 1 96.06 106 ALA B C 1
ATOM 2195 O O . ALA B 1 106 ? 9.945 -3.508 -0.52 1 96.06 106 ALA B O 1
ATOM 2196 N N . TYR B 1 107 ? 9.969 -5.734 -0.727 1 96.31 107 TYR B N 1
ATOM 2197 C CA . TYR B 1 107 ? 10.344 -5.68 -2.135 1 96.31 107 TYR B CA 1
ATOM 2198 C C . TYR B 1 107 ? 9.156 -5.297 -3.004 1 96.31 107 TYR B C 1
ATOM 2200 O O . TYR B 1 107 ? 9.32 -4.672 -4.055 1 96.31 107 TYR B O 1
ATOM 2208 N N . CYS B 1 108 ? 7.984 -5.668 -2.605 1 94.38 108 CYS B N 1
ATOM 2209 C CA . CYS B 1 108 ? 6.781 -5.184 -3.273 1 94.38 108 CYS B CA 1
ATOM 2210 C C . CYS B 1 108 ? 6.695 -3.664 -3.203 1 94.38 108 CYS B C 1
ATOM 2212 O O . CYS B 1 108 ? 6.465 -3.004 -4.219 1 94.38 108 CYS B O 1
ATOM 2214 N N . ASP B 1 109 ? 6.895 -3.127 -2.041 1 95.5 109 ASP B N 1
ATOM 2215 C CA . ASP B 1 109 ? 6.879 -1.68 -1.854 1 95.5 109 ASP B CA 1
ATOM 2216 C C . ASP B 1 109 ? 7.965 -1.007 -2.695 1 95.5 109 ASP B C 1
ATOM 2218 O O . ASP B 1 109 ? 7.711 0.013 -3.34 1 95.5 109 ASP B O 1
ATOM 2222 N N . ALA B 1 110 ? 9.125 -1.624 -2.666 1 96.81 110 ALA B N 1
ATOM 2223 C CA . ALA B 1 110 ? 10.242 -1.073 -3.424 1 96.81 110 ALA B CA 1
ATOM 2224 C C . ALA B 1 110 ? 9.93 -1.026 -4.914 1 96.81 110 ALA B C 1
ATOM 2226 O O . ALA B 1 110 ? 10.211 -0.03 -5.586 1 96.81 110 ALA B O 1
ATOM 2227 N N . LYS B 1 111 ? 9.328 -2.09 -5.355 1 95.06 111 LYS B N 1
ATOM 2228 C CA . LYS B 1 111 ? 8.961 -2.156 -6.766 1 95.06 111 LYS B CA 1
ATOM 2229 C C . LYS B 1 111 ? 7.953 -1.068 -7.121 1 95.06 111 LYS B C 1
ATOM 2231 O O . LYS B 1 111 ? 8.07 -0.416 -8.156 1 95.06 111 LYS B O 1
ATOM 2236 N N . GLU B 1 112 ? 6.98 -0.917 -6.312 1 93.31 112 GLU B N 1
ATOM 2237 C CA . GLU B 1 112 ? 5.953 0.093 -6.551 1 93.31 112 GLU B CA 1
ATOM 2238 C C . GLU B 1 112 ? 6.551 1.497 -6.559 1 93.31 112 GLU B C 1
ATOM 2240 O O . GLU B 1 112 ? 6.203 2.322 -7.406 1 93.31 112 GLU B O 1
ATOM 2245 N N . ILE B 1 113 ? 7.422 1.785 -5.621 1 96 113 ILE B N 1
ATOM 2246 C CA . ILE B 1 113 ? 8.055 3.098 -5.535 1 96 113 ILE B CA 1
ATOM 2247 C C . ILE B 1 113 ? 8.953 3.32 -6.75 1 96 113 ILE B C 1
ATOM 2249 O O . ILE B 1 113 ? 8.969 4.41 -7.328 1 96 113 ILE B O 1
ATOM 2253 N N . LYS B 1 114 ? 9.641 2.312 -7.125 1 96.5 114 LYS B N 1
ATOM 2254 C CA . LYS B 1 114 ? 10.492 2.422 -8.305 1 96.5 114 LYS B CA 1
ATOM 2255 C C . LYS B 1 114 ? 9.672 2.779 -9.547 1 96.5 114 LYS B C 1
ATOM 2257 O O . LYS B 1 114 ? 10.039 3.682 -10.297 1 96.5 114 LYS B O 1
ATOM 2262 N N . ASP B 1 115 ? 8.609 2.066 -9.68 1 93.44 115 ASP B N 1
ATOM 2263 C CA . ASP B 1 115 ? 7.723 2.355 -10.805 1 93.44 115 ASP B CA 1
ATOM 2264 C C . ASP B 1 115 ? 7.207 3.793 -10.742 1 93.44 115 ASP B C 1
ATOM 2266 O O . ASP B 1 115 ? 7.047 4.445 -11.773 1 93.44 115 ASP B O 1
ATOM 2270 N N . ALA B 1 116 ? 6.973 4.277 -9.539 1 94.31 116 ALA B N 1
ATOM 2271 C CA . ALA B 1 116 ? 6.387 5.598 -9.32 1 94.31 116 ALA B CA 1
ATOM 2272 C C . ALA B 1 116 ? 7.379 6.703 -9.672 1 94.31 116 ALA B C 1
ATOM 2274 O O . ALA B 1 116 ? 6.98 7.812 -10.023 1 94.31 116 ALA B O 1
ATOM 2275 N N . VAL B 1 117 ? 8.688 6.445 -9.68 1 95.69 117 VAL B N 1
ATOM 2276 C CA . VAL B 1 117 ? 9.68 7.5 -9.898 1 95.69 117 VAL B CA 1
ATOM 2277 C C . VAL B 1 117 ? 10.43 7.25 -11.203 1 95.69 117 VAL B C 1
ATOM 2279 O O . VAL B 1 117 ? 11.391 7.953 -11.516 1 95.69 117 VAL B O 1
ATOM 2282 N N . SER B 1 118 ? 10.242 6.27 -12.008 1 91.19 118 SER B N 1
ATOM 2283 C CA . SER B 1 118 ? 10.984 5.914 -13.211 1 91.19 118 SER B CA 1
ATOM 2284 C C . SER B 1 118 ? 10.234 6.344 -14.469 1 91.19 118 SER B C 1
ATOM 2286 O O . SER B 1 118 ? 10.836 6.48 -15.539 1 91.19 118 SER B O 1
ATOM 2288 N N . GLY B 1 119 ? 9.023 6.516 -14.625 1 78.31 119 GLY B N 1
ATOM 2289 C CA . GLY B 1 119 ? 8.281 6.82 -15.828 1 78.31 119 GLY B CA 1
ATOM 2290 C C . GLY B 1 119 ? 8.172 8.312 -16.109 1 78.31 119 GLY B C 1
ATOM 2291 O O . GLY B 1 119 ? 8.852 9.117 -15.469 1 78.31 119 GLY B O 1
ATOM 2292 N N . ILE B 1 120 ? 7.535 8.516 -17.25 1 82.12 120 ILE B N 1
ATOM 2293 C CA . ILE B 1 120 ? 7.195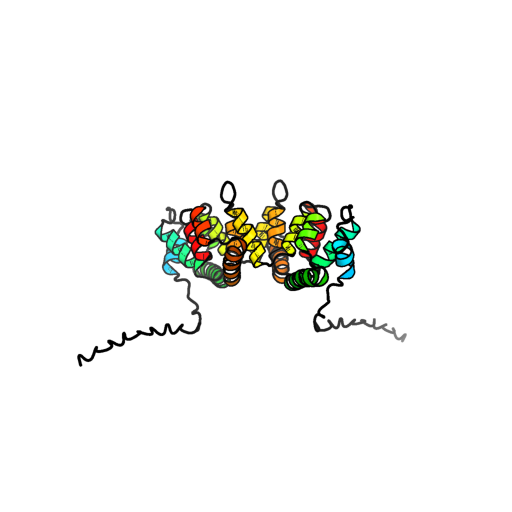 9.898 -17.547 1 82.12 120 ILE B CA 1
ATOM 2294 C C . ILE B 1 120 ? 6.301 10.469 -16.453 1 82.12 120 ILE B C 1
ATOM 2296 O O . ILE B 1 120 ? 5.191 9.984 -16.234 1 82.12 120 ILE B O 1
ATOM 2300 N N . GLY B 1 121 ? 6.914 11.375 -15.805 1 90.38 121 GLY B N 1
ATOM 2301 C CA . GLY B 1 121 ? 6.195 11.977 -14.695 1 90.38 121 GLY B CA 1
ATOM 2302 C C . GLY B 1 121 ? 6.273 11.164 -13.414 1 90.38 121 GLY B C 1
ATOM 2303 O O . GLY B 1 121 ? 6.73 10.016 -13.43 1 90.38 121 GLY B O 1
ATOM 2304 N N . THR B 1 122 ? 6.023 11.727 -12.297 1 93.62 122 THR B N 1
ATOM 2305 C CA . THR B 1 122 ? 6.023 11.078 -10.984 1 93.62 122 THR B CA 1
ATOM 2306 C C . THR B 1 122 ? 4.605 10.688 -10.578 1 93.62 122 THR B C 1
ATOM 2308 O O . THR B 1 122 ? 3.676 11.484 -10.703 1 93.62 122 THR B O 1
ATOM 2311 N N . ASP B 1 123 ? 4.457 9.438 -10.289 1 93.62 123 ASP B N 1
ATOM 2312 C CA . ASP B 1 123 ? 3.191 9.016 -9.695 1 93.62 123 ASP B CA 1
ATOM 2313 C C . ASP B 1 123 ? 3.125 9.398 -8.219 1 93.62 123 ASP B C 1
ATOM 2315 O O . ASP B 1 123 ? 3.381 8.562 -7.348 1 93.62 123 ASP B O 1
ATOM 2319 N N . GLU B 1 124 ? 2.666 10.547 -7.98 1 93.31 124 GLU B N 1
ATOM 2320 C CA . GLU B 1 124 ? 2.668 11.086 -6.625 1 93.31 124 GLU B CA 1
ATOM 2321 C C . GLU B 1 124 ? 1.641 10.383 -5.746 1 93.31 124 GLU B C 1
ATOM 2323 O O . GLU B 1 124 ? 1.854 10.211 -4.543 1 93.31 124 GLU B O 1
ATOM 2328 N N . LYS B 1 125 ? 0.557 9.969 -6.348 1 90.31 125 LYS B N 1
ATOM 2329 C CA . LYS B 1 125 ? -0.459 9.242 -5.594 1 90.31 125 LYS B CA 1
ATOM 2330 C C . LYS B 1 125 ? 0.108 7.945 -5.016 1 90.31 125 LYS B C 1
ATOM 2332 O O . LYS B 1 125 ? -0.144 7.617 -3.855 1 90.31 125 LYS B O 1
ATOM 2337 N N . CYS B 1 126 ? 0.866 7.309 -5.785 1 91.31 126 CYS B N 1
ATOM 2338 C CA . CYS B 1 126 ? 1.485 6.066 -5.336 1 91.31 126 CYS B CA 1
ATOM 2339 C C . CYS B 1 126 ? 2.482 6.328 -4.215 1 91.31 126 CYS B C 1
ATOM 2341 O O . CYS B 1 126 ? 2.506 5.605 -3.217 1 91.31 126 CYS B O 1
ATOM 2343 N N . LEU B 1 127 ? 3.316 7.391 -4.363 1 94.94 127 LEU B N 1
ATOM 2344 C CA . LEU B 1 127 ? 4.273 7.754 -3.324 1 94.94 127 LEU B CA 1
ATOM 2345 C C . LEU B 1 127 ? 3.562 8.039 -2.006 1 94.94 127 LEU B C 1
ATOM 2347 O O . LEU B 1 127 ? 3.971 7.539 -0.956 1 94.94 127 LEU B O 1
ATOM 2351 N N . ILE B 1 128 ? 2.496 8.734 -2.098 1 93.62 128 ILE B N 1
ATOM 2352 C CA . ILE B 1 128 ? 1.729 9.094 -0.909 1 93.62 128 ILE B CA 1
ATOM 2353 C C . ILE B 1 128 ? 1.112 7.84 -0.295 1 93.62 128 ILE B C 1
ATOM 2355 O O . ILE B 1 128 ? 1.209 7.621 0.916 1 93.62 128 ILE B O 1
ATOM 2359 N N . GLU B 1 129 ? 0.54 7.031 -1.107 1 91.62 129 GLU B N 1
ATOM 2360 C CA . GLU B 1 129 ? -0.116 5.82 -0.621 1 91.62 129 GLU B CA 1
ATOM 2361 C C . GLU B 1 129 ? 0.859 4.938 0.155 1 91.62 129 GLU B C 1
ATOM 2363 O O . GLU B 1 129 ? 0.557 4.496 1.267 1 91.62 129 GLU B O 1
ATOM 2368 N N . ILE B 1 130 ? 1.981 4.754 -0.387 1 93.56 130 ILE B N 1
ATOM 2369 C CA . ILE B 1 130 ? 2.938 3.842 0.229 1 93.56 130 ILE B CA 1
ATOM 2370 C C . ILE B 1 130 ? 3.52 4.477 1.49 1 93.56 130 ILE B C 1
ATOM 2372 O O . ILE B 1 130 ? 3.527 3.859 2.557 1 93.56 130 ILE B O 1
ATOM 2376 N N . LEU B 1 131 ? 3.904 5.707 1.44 1 94.06 131 LEU B N 1
ATOM 2377 C CA . LEU B 1 131 ? 4.637 6.309 2.551 1 94.06 131 LEU B CA 1
ATOM 2378 C C . LEU B 1 131 ? 3.688 6.688 3.684 1 94.06 131 LEU B C 1
ATOM 2380 O O . LEU B 1 131 ? 4.102 6.77 4.844 1 94.06 131 LEU B O 1
ATOM 2384 N N . ALA B 1 132 ? 2.385 6.906 3.371 1 92.19 132 ALA B N 1
ATOM 2385 C CA . ALA B 1 132 ? 1.436 7.297 4.41 1 92.19 132 ALA B CA 1
ATOM 2386 C C . ALA B 1 132 ? 0.847 6.074 5.105 1 92.19 132 ALA B C 1
ATOM 2388 O O . ALA B 1 132 ? 0.269 6.188 6.188 1 92.19 132 ALA B O 1
ATOM 2389 N N . SER B 1 133 ? 1.012 4.918 4.484 1 91.94 133 SER B N 1
ATOM 2390 C CA . SER B 1 133 ? 0.299 3.754 5.004 1 91.94 133 SER B CA 1
ATOM 2391 C C . SER B 1 133 ? 1.269 2.715 5.559 1 91.94 133 SER B C 1
ATOM 2393 O O . SER B 1 133 ? 0.871 1.588 5.863 1 91.94 133 SER B O 1
ATOM 2395 N N . ARG B 1 134 ? 2.496 3.062 5.719 1 92.88 134 ARG B N 1
ATOM 2396 C CA . ARG B 1 134 ? 3.496 2.15 6.262 1 92.88 134 ARG B CA 1
ATOM 2397 C C . ARG B 1 134 ? 4.027 2.65 7.598 1 92.88 134 ARG B C 1
ATOM 2399 O O . ARG B 1 134 ? 4.059 3.857 7.848 1 92.88 134 ARG B O 1
ATOM 2406 N N . THR B 1 135 ? 4.48 1.648 8.438 1 91.5 135 THR B N 1
ATOM 2407 C CA . THR B 1 135 ? 5.176 2.002 9.664 1 91.5 135 THR B CA 1
ATOM 2408 C C . THR B 1 135 ? 6.621 2.396 9.375 1 91.5 135 THR B C 1
ATOM 2410 O O . THR B 1 135 ? 7.145 2.105 8.297 1 91.5 135 THR B O 1
ATOM 2413 N N . ASN B 1 136 ? 7.234 2.996 10.406 1 91.38 136 ASN B N 1
ATOM 2414 C CA . ASN B 1 136 ? 8.641 3.363 10.258 1 91.38 136 ASN B CA 1
ATOM 2415 C C . ASN B 1 136 ? 9.508 2.143 9.969 1 91.38 136 ASN B C 1
ATOM 2417 O O . ASN B 1 136 ? 10.43 2.213 9.156 1 91.38 136 ASN B O 1
ATOM 2421 N N . GLU B 1 137 ? 9.195 1.106 10.617 1 93.94 137 GLU B N 1
ATOM 2422 C CA . GLU B 1 137 ? 9.945 -0.125 10.398 1 93.94 137 GLU B CA 1
ATOM 2423 C C . GLU B 1 137 ? 9.797 -0.609 8.961 1 93.94 137 GLU B C 1
ATOM 2425 O O . GLU B 1 137 ? 10.781 -0.992 8.32 1 93.94 137 GLU B O 1
ATOM 2430 N N . GLN B 1 138 ? 8.641 -0.546 8.438 1 93.81 138 GLN B N 1
ATOM 2431 C CA . GLN B 1 138 ? 8.375 -0.966 7.066 1 93.81 138 GLN B CA 1
ATOM 2432 C C . GLN B 1 138 ? 9.07 -0.048 6.062 1 93.81 138 GLN B C 1
ATOM 2434 O O . GLN B 1 138 ? 9.547 -0.504 5.023 1 93.81 138 GLN B O 1
ATOM 2439 N N . ILE B 1 139 ? 9.133 1.187 6.363 1 96.62 139 ILE B N 1
ATOM 2440 C CA . ILE B 1 139 ? 9.805 2.152 5.5 1 96.62 139 ILE B CA 1
ATOM 2441 C C . ILE B 1 139 ? 11.305 1.858 5.469 1 96.62 139 ILE B C 1
ATOM 2443 O O . ILE B 1 139 ? 11.922 1.888 4.402 1 96.62 139 ILE B O 1
ATOM 2447 N N . HIS B 1 140 ? 11.836 1.569 6.582 1 97.19 140 HIS B N 1
ATOM 2448 C CA . HIS B 1 140 ? 13.25 1.216 6.617 1 97.19 140 HIS B CA 1
ATOM 2449 C C . HIS B 1 140 ? 13.523 -0.039 5.793 1 97.19 140 HIS B C 1
ATOM 2451 O O . HIS B 1 140 ? 14.516 -0.1 5.062 1 97.19 140 HIS B O 1
ATOM 2457 N N . GLN B 1 141 ? 12.641 -0.981 5.961 1 97.31 141 GLN B N 1
ATOM 2458 C CA . GLN B 1 141 ? 12.766 -2.205 5.176 1 97.31 141 GLN B CA 1
ATOM 2459 C C . GLN B 1 141 ? 12.633 -1.919 3.684 1 97.31 141 GLN B C 1
ATOM 2461 O O . GLN B 1 141 ? 13.336 -2.508 2.865 1 97.31 141 GLN B O 1
ATOM 2466 N N . LEU B 1 142 ? 11.711 -1.067 3.373 1 97.62 142 LEU B N 1
ATOM 2467 C CA . LEU B 1 142 ? 11.5 -0.643 1.993 1 97.62 142 LEU B CA 1
ATOM 2468 C C . LEU B 1 142 ? 12.758 0.011 1.43 1 97.62 142 LEU B C 1
ATOM 2470 O O . LEU B 1 142 ? 13.18 -0.307 0.316 1 97.62 142 LEU B O 1
ATOM 2474 N N . VAL B 1 143 ? 13.344 0.882 2.164 1 98.44 143 VAL B N 1
ATOM 2475 C CA . VAL B 1 143 ? 14.547 1.592 1.733 1 98.44 143 VAL B CA 1
ATOM 2476 C C . VAL B 1 143 ? 15.68 0.596 1.492 1 98.44 143 VAL B C 1
ATOM 2478 O O . VAL B 1 143 ? 16.375 0.672 0.479 1 98.44 143 VAL B O 1
ATOM 2481 N N . ALA B 1 144 ? 15.82 -0.323 2.361 1 98.44 144 ALA B N 1
ATOM 2482 C CA . ALA B 1 144 ? 16.844 -1.354 2.215 1 98.44 144 ALA B CA 1
ATOM 2483 C C . ALA B 1 144 ? 16.578 -2.229 0.994 1 98.44 144 ALA B C 1
ATOM 2485 O O . ALA B 1 144 ? 17.484 -2.527 0.221 1 98.44 144 ALA B O 1
ATOM 2486 N N . ALA B 1 145 ? 15.344 -2.643 0.815 1 98.19 145 ALA B N 1
ATOM 2487 C CA . ALA B 1 145 ? 14.961 -3.479 -0.32 1 98.19 145 ALA B CA 1
ATOM 2488 C C . ALA B 1 145 ? 15.203 -2.752 -1.641 1 98.19 145 ALA B C 1
ATOM 2490 O O . ALA B 1 145 ? 15.617 -3.363 -2.627 1 98.19 145 ALA B O 1
ATOM 2491 N N . TYR B 1 146 ? 14.875 -1.454 -1.679 1 98.5 146 TYR B N 1
ATOM 2492 C CA . TYR B 1 146 ? 15.078 -0.626 -2.861 1 98.5 146 TYR B CA 1
ATOM 2493 C C . TYR B 1 146 ? 16.547 -0.611 -3.273 1 98.5 146 TYR B C 1
ATOM 2495 O O . TYR B 1 146 ? 16.875 -0.793 -4.449 1 98.5 146 TYR B O 1
ATOM 2503 N N . LYS B 1 147 ? 17.375 -0.439 -2.289 1 98.56 147 LYS B N 1
ATOM 2504 C CA . LYS B 1 147 ? 18.812 -0.445 -2.541 1 98.56 147 LYS B CA 1
ATOM 2505 C C . LYS B 1 147 ? 19.281 -1.81 -3.041 1 98.56 147 LYS B C 1
ATOM 2507 O O . LYS B 1 147 ? 20.047 -1.896 -4 1 98.56 147 LYS B O 1
ATOM 2512 N N . ASP B 1 148 ? 18.859 -2.779 -2.414 1 98.31 148 ASP B N 1
ATOM 2513 C CA . ASP B 1 148 ? 19.25 -4.141 -2.775 1 98.31 148 ASP B CA 1
ATOM 2514 C C . ASP B 1 148 ? 18.797 -4.48 -4.195 1 98.31 148 ASP B C 1
ATOM 2516 O O . ASP B 1 148 ? 19.578 -5.023 -4.984 1 98.31 148 ASP B O 1
ATOM 2520 N N . ALA B 1 149 ? 17.594 -4.129 -4.555 1 97.25 149 ALA B N 1
ATOM 2521 C CA . ALA B 1 149 ? 16.969 -4.547 -5.809 1 97.25 149 ALA B CA 1
ATOM 2522 C C . ALA B 1 149 ? 17.5 -3.719 -6.98 1 97.25 149 ALA B C 1
ATOM 2524 O O . ALA B 1 149 ? 17.625 -4.223 -8.102 1 97.25 149 ALA B O 1
ATOM 2525 N N . TYR B 1 150 ? 17.797 -2.445 -6.73 1 97.44 150 TYR B N 1
ATOM 2526 C CA . TYR B 1 150 ? 18.016 -1.56 -7.871 1 97.44 150 TYR B CA 1
ATOM 2527 C C . TYR B 1 150 ? 19.391 -0.893 -7.777 1 97.44 150 TYR B C 1
ATOM 2529 O O . TYR B 1 150 ? 19.781 -0.164 -8.688 1 97.44 150 TYR B O 1
ATOM 2537 N N . GLU B 1 151 ? 20.078 -1.113 -6.672 1 98 151 GLU B N 1
ATOM 2538 C CA . GLU B 1 151 ? 21.375 -0.505 -6.449 1 98 151 GLU B CA 1
ATOM 2539 C C . GLU B 1 151 ? 21.312 1.013 -6.586 1 98 151 GLU B C 1
ATOM 2541 O O . GLU B 1 151 ? 22.188 1.622 -7.215 1 98 151 GLU B O 1
ATOM 2546 N N . ARG B 1 152 ? 20.25 1.54 -6.105 1 97.5 152 ARG B N 1
ATOM 2547 C CA . ARG B 1 152 ? 20 2.979 -6.113 1 97.5 152 ARG B CA 1
ATOM 2548 C C . ARG B 1 152 ? 19.594 3.471 -4.734 1 97.5 152 ARG B C 1
ATOM 2550 O O . ARG B 1 152 ? 19.109 2.693 -3.908 1 97.5 152 ARG B O 1
ATOM 2557 N N . ASP B 1 153 ? 19.828 4.773 -4.57 1 97.81 153 ASP B N 1
ATOM 2558 C CA . ASP B 1 153 ? 19.391 5.438 -3.35 1 97.81 153 ASP B CA 1
ATOM 2559 C C . ASP B 1 153 ? 17.984 6.012 -3.516 1 97.81 153 ASP B C 1
ATOM 2561 O O . ASP B 1 153 ? 17.781 6.934 -4.309 1 97.81 153 ASP B O 1
ATOM 2565 N N . LEU B 1 154 ? 17.125 5.449 -2.746 1 97.81 154 LEU B N 1
ATOM 2566 C CA . LEU B 1 154 ? 15.719 5.852 -2.871 1 97.81 154 LEU B CA 1
ATOM 2567 C C . LEU B 1 154 ? 15.555 7.34 -2.578 1 97.81 154 LEU B C 1
ATOM 2569 O O . LEU B 1 154 ? 14.828 8.039 -3.291 1 97.81 154 LEU B O 1
ATOM 2573 N N . GLU B 1 155 ? 16.141 7.82 -1.482 1 97.81 155 GLU B N 1
ATOM 2574 C CA . GLU B 1 155 ? 16.062 9.242 -1.148 1 97.81 155 GLU B CA 1
ATOM 2575 C C . GLU B 1 155 ? 16.531 10.109 -2.311 1 97.81 155 GLU B C 1
ATOM 2577 O O . GLU B 1 155 ? 15.883 11.102 -2.648 1 97.81 155 GLU B O 1
ATOM 2582 N N . ALA B 1 156 ? 17.594 9.742 -2.92 1 97.62 156 ALA B N 1
ATOM 2583 C CA . ALA B 1 156 ? 18.125 10.477 -4.062 1 97.62 156 ALA B CA 1
ATOM 2584 C C . ALA B 1 156 ? 17.141 10.461 -5.23 1 97.62 156 ALA B C 1
ATOM 2586 O O . ALA B 1 156 ? 16.938 11.484 -5.891 1 97.62 156 ALA B O 1
ATOM 2587 N N . ASP B 1 157 ? 16.547 9.312 -5.516 1 97.12 157 ASP B N 1
ATOM 2588 C CA . ASP B 1 157 ? 15.586 9.219 -6.605 1 97.12 157 ASP B CA 1
ATOM 2589 C C . ASP B 1 157 ? 14.359 10.086 -6.332 1 97.12 157 ASP B C 1
ATOM 2591 O O . ASP B 1 157 ? 13.844 10.75 -7.238 1 97.12 157 ASP B O 1
ATOM 2595 N N . VAL B 1 158 ? 13.922 10.086 -5.113 1 97.19 158 VAL B N 1
ATOM 2596 C CA . VAL B 1 158 ? 12.766 10.898 -4.738 1 97.19 158 VAL B CA 1
ATOM 2597 C C . VAL B 1 158 ? 13.102 12.383 -4.875 1 97.19 158 VAL B C 1
ATOM 2599 O O . VAL B 1 158 ? 12.305 13.156 -5.402 1 97.19 158 VAL B O 1
ATOM 2602 N N . ILE B 1 159 ? 14.273 12.75 -4.457 1 97.12 159 ILE B N 1
ATOM 2603 C CA . ILE B 1 159 ? 14.719 14.133 -4.566 1 97.12 159 ILE B CA 1
ATOM 2604 C C . ILE B 1 159 ? 14.773 14.539 -6.035 1 97.12 159 ILE B C 1
ATOM 2606 O O . ILE B 1 159 ? 14.367 15.648 -6.395 1 97.12 159 ILE B O 1
ATOM 2610 N N . GLY B 1 160 ? 15.203 13.633 -6.867 1 96.19 160 GLY B N 1
ATOM 2611 C CA . GLY B 1 160 ? 15.344 13.914 -8.289 1 96.19 160 GLY B CA 1
ATOM 2612 C C . GLY B 1 160 ? 14.016 14.016 -9.008 1 96.19 160 GLY B C 1
ATOM 2613 O O . GLY B 1 160 ? 13.93 14.609 -10.086 1 96.19 160 GLY B O 1
ATOM 2614 N N . ASP B 1 161 ? 12.938 13.5 -8.383 1 96.44 161 ASP B N 1
ATOM 2615 C CA . ASP B 1 161 ? 11.68 13.359 -9.109 1 96.44 161 ASP B CA 1
ATOM 2616 C C . ASP B 1 161 ? 10.594 14.234 -8.492 1 96.44 161 ASP B C 1
ATOM 2618 O O . ASP B 1 161 ? 9.461 14.266 -8.984 1 96.44 161 ASP B O 1
ATOM 2622 N N . THR B 1 162 ? 10.898 14.883 -7.402 1 95.81 162 THR B N 1
ATOM 2623 C CA . THR B 1 162 ? 9.922 15.711 -6.703 1 95.81 162 THR B CA 1
ATOM 2624 C C . THR B 1 162 ? 10.539 17.031 -6.266 1 95.81 162 THR B C 1
ATOM 2626 O O . THR B 1 162 ? 11.727 17.281 -6.504 1 95.81 162 THR B O 1
ATOM 2629 N N . SER B 1 163 ? 9.633 17.938 -5.746 1 95 163 SER B N 1
ATOM 2630 C CA . SER B 1 163 ? 10.117 19.25 -5.336 1 95 163 SER B CA 1
ATOM 2631 C C . SER B 1 163 ? 9.234 19.844 -4.238 1 95 163 SER B C 1
ATOM 2633 O O . SER B 1 163 ? 8.195 19.281 -3.895 1 95 163 SER B O 1
ATOM 2635 N N . GLY B 1 164 ? 9.828 20.922 -3.533 1 93.5 164 GLY B N 1
ATOM 2636 C CA . GLY B 1 164 ? 9.055 21.719 -2.584 1 93.5 164 GLY B CA 1
ATOM 2637 C C . GLY B 1 164 ? 8.836 21 -1.262 1 93.5 164 GLY B C 1
ATOM 2638 O O . GLY B 1 164 ? 9.641 20.156 -0.863 1 93.5 164 GLY B O 1
ATOM 2639 N N . HIS B 1 165 ? 7.859 21.438 -0.567 1 93.06 165 HIS B N 1
ATOM 2640 C CA . HIS B 1 165 ? 7.539 20.875 0.74 1 93.06 165 HIS B CA 1
ATOM 2641 C C . HIS B 1 165 ? 7.145 19.406 0.625 1 93.06 165 HIS B C 1
ATOM 2643 O O . HIS B 1 165 ? 7.402 18.609 1.535 1 93.06 165 HIS B O 1
ATOM 2649 N N . PHE B 1 166 ? 6.566 19.125 -0.566 1 95 166 PHE B N 1
ATOM 2650 C CA . PHE B 1 166 ? 6.23 17.719 -0.821 1 95 166 PHE B CA 1
ATOM 2651 C C . PHE B 1 166 ? 7.48 16.859 -0.805 1 95 166 PHE B C 1
ATOM 2653 O O . PHE B 1 166 ? 7.527 15.844 -0.104 1 95 166 PHE B O 1
ATOM 2660 N N . GLN B 1 167 ? 8.469 17.266 -1.47 1 96.69 167 GLN B N 1
ATOM 2661 C CA . GLN B 1 167 ? 9.758 16.578 -1.497 1 96.69 167 GLN B CA 1
ATOM 2662 C C . GLN B 1 167 ? 10.352 16.469 -0.097 1 96.69 167 GLN B C 1
ATOM 2664 O O . GLN B 1 167 ? 10.797 15.398 0.312 1 96.69 167 GLN B O 1
ATOM 2669 N N . LYS B 1 168 ? 10.367 17.531 0.602 1 96.12 168 LYS B N 1
ATOM 2670 C CA . LYS B 1 168 ? 10.953 17.562 1.941 1 96.12 168 LYS B CA 1
ATOM 2671 C C . LYS B 1 168 ? 10.266 16.547 2.859 1 96.12 168 LYS B C 1
ATOM 2673 O O . LYS B 1 168 ? 10.93 15.828 3.602 1 96.12 168 LYS B O 1
ATOM 2678 N N . MET B 1 169 ? 8.992 16.562 2.738 1 96.25 169 MET B N 1
ATOM 2679 C CA . MET B 1 169 ? 8.242 15.656 3.602 1 96.25 169 MET B CA 1
ATOM 2680 C C . MET B 1 169 ? 8.516 14.195 3.232 1 96.25 169 MET B C 1
ATOM 2682 O O . MET B 1 169 ? 8.711 13.359 4.113 1 96.25 169 MET B O 1
ATOM 2686 N N . LEU B 1 170 ? 8.531 13.922 1.945 1 97.31 170 LEU B N 1
ATOM 2687 C CA . LEU B 1 170 ? 8.828 12.562 1.511 1 97.31 170 LEU B CA 1
ATOM 2688 C C . LEU B 1 170 ? 10.203 12.117 2.016 1 97.31 170 LEU B C 1
ATOM 2690 O O . LEU B 1 170 ? 10.359 10.992 2.498 1 97.31 170 LEU B O 1
ATOM 2694 N N . VAL B 1 171 ? 11.148 12.984 1.945 1 97.19 171 VAL B N 1
ATOM 2695 C CA . VAL B 1 171 ? 12.516 12.664 2.342 1 97.19 171 VAL B CA 1
ATOM 2696 C C . VAL B 1 171 ? 12.57 12.391 3.842 1 97.19 171 VAL B C 1
ATOM 2698 O O . VAL B 1 171 ? 13.227 11.445 4.281 1 97.19 171 VAL B O 1
ATOM 2701 N N . VAL B 1 172 ? 11.844 13.102 4.617 1 96 172 VAL B N 1
ATOM 2702 C CA . VAL B 1 172 ? 11.82 12.898 6.062 1 96 172 VAL B CA 1
ATOM 2703 C C . VAL B 1 172 ? 11.188 11.547 6.383 1 96 172 VAL B C 1
ATOM 2705 O O . VAL B 1 172 ? 11.672 10.82 7.258 1 96 172 VAL B O 1
ATOM 2708 N N . LEU B 1 173 ? 10.164 11.25 5.688 1 95.81 173 LEU B N 1
ATOM 2709 C CA . LEU B 1 173 ? 9.461 10 5.941 1 95.81 173 LEU B CA 1
ATOM 2710 C C . LEU B 1 173 ? 10.352 8.805 5.617 1 95.81 173 LEU B C 1
ATOM 2712 O O . LEU B 1 173 ? 10.195 7.727 6.191 1 95.81 173 LEU B O 1
ATOM 2716 N N . LEU B 1 174 ? 11.258 8.977 4.691 1 96.88 174 LEU B N 1
ATOM 2717 C CA . LEU B 1 174 ? 12.133 7.895 4.25 1 96.88 174 LEU B CA 1
ATOM 2718 C C . LEU B 1 174 ? 13.305 7.711 5.215 1 96.88 174 LEU B C 1
ATOM 2720 O O . LEU B 1 174 ? 14.07 6.754 5.09 1 96.88 174 LEU B O 1
ATOM 2724 N N . GLN B 1 175 ? 13.445 8.594 6.184 1 91.75 175 GLN B N 1
ATOM 2725 C CA . GLN B 1 175 ? 14.57 8.57 7.109 1 91.75 175 GLN B CA 1
ATOM 2726 C C . GLN B 1 175 ? 14.188 7.934 8.438 1 91.75 175 GLN B C 1
ATOM 2728 O O . GLN B 1 175 ? 14.969 7.18 9.023 1 91.75 175 GLN B O 1
#

pLDDT: mean 78.66, std 24.82, range [23.09, 98.56]

Radius of gyration: 26.81 Å; Cα contacts (8 Å, |Δi|>4): 311; chains: 2; bounding box: 125×68×56 Å

Nearest PDB structures (foldseek):
  1m9i-assembly1_A  TM=9.602E-01  e=2.979E-13  Homo sapiens
  8w5s-assembly3_C  TM=9.482E-01  e=1.314E-09  Homo sapiens
  7nmi-assembly1_B  TM=9.850E-01  e=4.942E-09  Homo sapiens
  7zvx-assembly2_B  TM=9.727E-01  e=4.480E-09  Homo sapiens
  7pcb-assembly1_A  TM=9.697E-01  e=4.266E-09  Homo sapiens

Organism: Equus asinus (NCBI:txid9793)

Sequence (350 aa):
MKGFDQQKGLKNNRSFTRTPATQAEKQHLPPQMVETSLAGPPAASPLGGSDKEAILELITSRSNRQRQEIIQSYKSLYGKDLIADLKYELTGKFERLIVGLMRPLAYCDAKEIKDAVSGIGTDEKCLIEILASRTNEQIHQLVAAYKDAYERDLEADVIGDTSGHFQKMLVVLLQMKGFDQQKGLKNNRSFTRTPATQAEKQHLPPQMVETSLAGPPAASPLGGSDKEAILELITSRSNRQRQEIIQSYKSLYGKDLIADLKYELTGKFERLIVGLMRPLAYCDAKEIKDAVSGIGTDEKCLIEILASRTNEQIHQLVAAYKDAYERDLEADVIGDTSGHFQKMLVVLLQ

Foldseek 3Di:
DPPPPPPPPPPPPPVPPPPPPPDPPPPPLPCPLLVVVLLPDPPPDADDPVSLVVLVVSLVVDALVSLQVVQVVSCVPRVDGSLVSLPVRDDDPSNVVSSLSSDDPLLSLLVQCCVQLPDDAGVVVSLCVSLVPDDLVSLQSNQVNNCVVPVDGSLVSLCVRDDDPSNVVSSVSSD/DPPPPPPPPPPPPPVPPPPPPPPPPVPPQVCDPLVVCLLPDVPPDADDPVNLVSLVVSLVVDALVSLQVVQVVSCVPRVDGSLVSLPVRDDDPSNVVSSLSSDDPLLSLLVQCCVQLPDDAGVVVSLCVSLVPDDLVSLQSNQVNNCVVPVDGSLVSLCVRDDDPSNVVSSVSSD

Secondary structure (DSSP, 8-state):
-------------------------------HHHHHHHHSS--SS---HHHHHHHHHHHHTS-HHHHHHHHHHHHHHHSS-HHHHHHHH--HHHHHHHHHHHS-HHHHHHHHHHHHHHSSS--HHHHHHHHHSS-HHHHHHHHHHHHHHHSS-HHHHHHHH--HHHHHHHHHHT-/-------------------------------HHHHHHHHSS--SS---HHHHHHHHHHHHTS-HHHHHHHHHHHHHHHSS-HHHHHHHH--HHHHHHHHHHHS-HHHHHHHHHHHHHHSSS--HHHHHHHHHSS-HHHHHHHHHHHHHHHSS-HHHHHHHH--HHHHHHHHHHT-

Solvent-accessible surface area (backbone atoms only — not comparable to full-atom values): 20420 Å² total; per-residue (Å²): 136,83,78,80,77,74,77,73,75,75,73,76,71,75,73,75,72,74,70,70,88,59,79,76,64,83,66,64,67,79,54,55,61,64,38,52,70,63,64,41,71,87,60,93,59,71,65,50,71,69,52,51,50,52,50,47,53,58,56,70,74,42,54,60,70,54,39,48,50,48,45,51,49,41,27,71,76,67,74,44,57,54,67,61,52,47,57,70,52,37,63,67,69,46,30,51,39,53,54,38,42,58,35,58,50,37,46,42,52,23,50,53,49,47,58,25,62,66,51,94,61,58,40,58,66,58,50,38,54,53,66,34,55,48,53,71,69,52,37,50,44,19,51,51,33,29,28,70,74,66,74,44,58,61,64,58,50,47,53,75,59,46,58,68,70,44,29,53,48,54,48,57,68,66,104,135,85,77,78,77,74,74,74,74,76,76,76,72,75,72,75,72,74,70,70,88,59,81,77,63,84,65,62,64,84,47,60,62,62,40,48,65,62,65,39,71,84,59,94,57,71,65,52,71,68,53,50,51,52,49,48,52,57,55,69,73,43,52,59,72,54,39,46,48,49,46,53,49,42,27,70,76,66,73,44,56,54,68,59,50,46,57,71,51,37,64,69,69,46,30,52,40,53,54,39,42,58,37,58,51,37,47,43,51,24,50,52,49,49,59,25,61,66,51,95,60,59,41,57,68,57,52,36,54,53,66,33,54,48,53,72,69,51,38,51,42,18,54,50,33,30,28,71,76,64,72,44,58,61,65,59,51,47,54,74,57,45,58,67,69,44,29,53,49,53,49,57,63,67,104

InterPro domains:
  IPR001464 Annexin [PR00196] (46-68)
  IPR001464 Annexin [PR00196] (86-102)
  IPR001464 Annexin [PR00196] (113-134)
  IPR002393 Annexin A6 [PR00202] (70-80)
  IPR002393 Annexin A6 [PR00202] (136-149)
  IPR018252 Annexin repeat, conserved site [PS00223] (49-101)
  IPR018252 Annexin repeat, conserved site [PS00223] (121-173)
  IPR018502 Annexin repeat [PF00191] (49-101)
  IPR018502 Annexin repeat [PF00191] (109-173)
  IPR018502 Annexin repeat [PS51897] (19-103)
  IPR018502 Annexin repeat [PS51897] (104-175)
  IPR018502 Annexin repeat [SM00335] (49-101)
  IPR018502 Annexin repeat [SM00335] (121-173)
  IPR037104 Annexin superfamily [G3DSA:1.10.220.10] (43-101)
  IPR037104 Annexin superfamily [G3DSA:1.10.220.10] (103-175)
  IPR037104 Annexin superfamily [SSF47874] (49-175)